Protein AF-A0A3D1AA32-F1 (afdb_monomer_lite)

Structure (mmCIF, N/CA/C/O backbone):
data_AF-A0A3D1AA32-F1
#
_entry.id   AF-A0A3D1AA32-F1
#
loop_
_atom_site.group_PDB
_atom_site.id
_atom_site.type_symbol
_atom_site.label_atom_id
_atom_site.label_alt_id
_atom_site.label_comp_id
_atom_site.label_asym_id
_atom_site.label_entity_id
_atom_site.label_seq_id
_atom_site.pdbx_PDB_ins_code
_atom_site.Cartn_x
_atom_site.Cartn_y
_atom_site.Cartn_z
_atom_site.occupancy
_atom_site.B_iso_or_equiv
_atom_site.auth_seq_id
_atom_site.auth_comp_id
_atom_site.auth_asym_id
_atom_site.auth_atom_id
_atom_site.pdbx_PDB_model_num
ATOM 1 N N . MET A 1 1 ? -7.747 -38.613 -14.558 1.00 31.83 1 MET A N 1
ATOM 2 C CA . MET A 1 1 ? -6.653 -38.804 -13.575 1.00 31.83 1 MET A CA 1
ATOM 3 C C . MET A 1 1 ? -5.340 -38.953 -14.334 1.00 31.83 1 MET A C 1
ATOM 5 O O . MET A 1 1 ? -5.402 -39.276 -15.510 1.00 31.83 1 MET A O 1
ATOM 9 N N . THR A 1 2 ? -4.211 -38.707 -13.657 1.00 35.66 2 THR A N 1
ATOM 10 C CA . THR A 1 2 ? -2.835 -39.116 -14.032 1.00 35.66 2 THR A CA 1
ATOM 11 C C . THR A 1 2 ? -2.278 -38.705 -15.409 1.00 35.66 2 THR A C 1
ATOM 13 O O . THR A 1 2 ? -2.513 -39.350 -16.424 1.00 35.66 2 THR A O 1
ATOM 16 N N . ALA A 1 3 ? -1.399 -37.694 -15.371 1.00 37.81 3 ALA A N 1
ATOM 17 C CA . ALA A 1 3 ? -0.118 -37.660 -16.103 1.00 37.81 3 ALA A CA 1
ATOM 18 C C . ALA A 1 3 ? 0.785 -38.858 -15.660 1.00 37.81 3 ALA A C 1
ATOM 20 O O . ALA A 1 3 ? 0.354 -39.570 -14.749 1.00 37.81 3 ALA A O 1
ATOM 21 N N . PRO A 1 4 ? 2.025 -39.096 -16.158 1.00 50.12 4 PRO A N 1
ATOM 22 C CA . PRO A 1 4 ? 2.906 -38.270 -17.004 1.00 50.12 4 PRO A CA 1
ATOM 23 C C . PRO A 1 4 ? 3.367 -39.060 -18.272 1.00 50.12 4 PRO A C 1
ATOM 25 O O . PRO A 1 4 ? 2.654 -39.969 -18.678 1.00 50.12 4 PRO A O 1
ATOM 28 N N . ALA A 1 5 ? 4.454 -38.783 -19.011 1.00 38.81 5 ALA A N 1
ATOM 29 C CA . ALA A 1 5 ? 5.581 -37.860 -18.827 1.00 38.81 5 ALA A CA 1
ATOM 30 C C . ALA A 1 5 ? 6.228 -37.431 -20.163 1.00 38.81 5 ALA A C 1
ATOM 32 O O . ALA A 1 5 ? 6.073 -38.099 -21.180 1.00 38.81 5 ALA A O 1
ATOM 33 N N . LEU A 1 6 ? 7.071 -36.393 -20.106 1.00 43.78 6 LEU A N 1
ATOM 34 C CA . LEU A 1 6 ? 8.332 -36.379 -20.851 1.00 43.78 6 LEU A CA 1
ATOM 35 C C . LEU A 1 6 ? 9.407 -37.009 -19.954 1.00 43.78 6 LEU A C 1
ATOM 37 O O . LEU A 1 6 ? 9.565 -36.571 -18.815 1.00 43.78 6 LEU A O 1
ATOM 41 N N . LEU A 1 7 ? 10.180 -37.965 -20.471 1.00 36.94 7 LEU A N 1
ATOM 42 C CA . LEU A 1 7 ? 11.462 -38.352 -19.879 1.00 36.94 7 LEU A CA 1
ATOM 43 C C . LEU A 1 7 ? 12.559 -38.251 -20.943 1.00 36.94 7 LEU A C 1
ATOM 45 O O . LEU A 1 7 ? 12.329 -38.541 -22.115 1.00 36.94 7 LEU A O 1
ATOM 49 N N . ALA A 1 8 ? 13.725 -37.762 -20.533 1.00 40.38 8 ALA A N 1
ATOM 50 C CA . ALA A 1 8 ? 14.805 -37.388 -21.435 1.00 40.38 8 ALA A CA 1
ATOM 51 C C . ALA A 1 8 ? 15.697 -38.572 -21.857 1.00 40.38 8 ALA A C 1
ATOM 53 O O . ALA A 1 8 ? 15.752 -39.598 -21.187 1.00 40.38 8 ALA A O 1
ATOM 54 N N . ALA A 1 9 ? 16.490 -38.316 -22.903 1.00 41.91 9 ALA A N 1
ATOM 55 C CA . ALA A 1 9 ? 17.782 -38.943 -23.200 1.00 41.91 9 ALA A CA 1
ATOM 56 C C . ALA A 1 9 ? 17.823 -40.436 -23.603 1.00 41.91 9 ALA A C 1
ATOM 58 O O . ALA A 1 9 ? 18.167 -41.310 -22.815 1.00 41.91 9 ALA A O 1
ATOM 59 N N . LEU A 1 10 ? 17.695 -40.665 -24.912 1.00 39.31 10 LEU A N 1
ATOM 60 C CA . LEU A 1 10 ? 18.531 -41.588 -25.697 1.00 39.31 10 LEU A CA 1
ATOM 61 C C . LEU A 1 10 ? 18.978 -40.759 -26.921 1.00 39.31 10 LEU A C 1
ATOM 63 O O . LEU A 1 10 ? 18.133 -40.386 -27.726 1.00 39.31 10 LEU A O 1
ATOM 67 N N . LEU A 1 11 ? 20.196 -40.210 -27.038 1.00 44.47 11 LEU A N 1
ATOM 68 C CA . LEU A 1 11 ? 21.531 -40.830 -26.974 1.00 44.47 11 LEU A CA 1
ATOM 69 C C . LEU A 1 11 ? 21.611 -42.099 -27.840 1.00 44.47 11 LEU A C 1
ATOM 71 O O . LEU A 1 11 ? 20.851 -43.034 -27.631 1.00 44.47 11 LEU A O 1
ATOM 75 N N . PHE A 1 12 ? 22.566 -42.096 -28.782 1.00 50.12 12 PHE A N 1
ATOM 76 C CA . PHE A 1 12 ? 22.784 -43.072 -29.868 1.00 50.12 12 PHE A CA 1
ATOM 77 C C . PHE A 1 12 ? 21.860 -42.974 -31.098 1.00 50.12 12 PHE A C 1
ATOM 79 O O . PHE A 1 12 ? 21.121 -43.897 -31.427 1.00 50.12 12 PHE A O 1
ATOM 86 N N . ALA A 1 13 ? 22.029 -41.897 -31.873 1.00 42.56 13 ALA A N 1
ATOM 87 C CA . ALA A 1 13 ? 21.860 -41.960 -33.327 1.00 42.56 13 ALA A CA 1
ATOM 88 C C . ALA A 1 13 ? 23.239 -42.200 -33.972 1.00 42.56 13 ALA A C 1
ATOM 90 O O . ALA A 1 13 ? 24.177 -41.443 -33.718 1.00 42.56 13 ALA A O 1
ATOM 91 N N . GLY A 1 14 ? 23.377 -43.269 -34.763 1.00 36.00 14 GLY A N 1
ATOM 92 C CA . GLY A 1 14 ? 24.600 -43.556 -35.524 1.00 36.00 14 GLY A CA 1
ATOM 93 C C . GLY A 1 14 ? 24.812 -42.572 -36.687 1.00 36.00 14 GLY A C 1
ATOM 94 O O . GLY A 1 14 ? 23.872 -41.872 -37.072 1.00 36.00 14 GLY A O 1
ATOM 95 N N . PRO A 1 15 ? 26.025 -42.500 -37.265 1.00 43.50 15 PRO A N 1
ATOM 96 C CA . PRO A 1 15 ? 26.357 -41.486 -38.258 1.00 43.50 15 PRO A CA 1
ATOM 97 C C . PRO A 1 15 ? 25.707 -41.797 -39.612 1.00 43.50 15 PRO A C 1
ATOM 99 O O . PRO A 1 15 ? 26.262 -42.515 -40.442 1.00 43.50 15 PRO A O 1
ATOM 102 N N . ALA A 1 16 ? 24.546 -41.196 -39.869 1.00 43.97 16 ALA A N 1
ATOM 103 C CA . ALA A 1 16 ? 24.157 -40.898 -41.240 1.00 43.97 16 ALA A CA 1
ATOM 104 C C . ALA A 1 16 ? 25.160 -39.878 -41.801 1.00 43.97 16 ALA A C 1
ATOM 106 O O . ALA A 1 16 ? 25.446 -38.873 -41.147 1.00 43.97 16 ALA A O 1
ATOM 107 N N . ALA A 1 17 ? 25.703 -40.138 -42.991 1.00 53.31 17 ALA A N 1
ATOM 108 C CA . ALA A 1 17 ? 26.658 -39.254 -43.653 1.00 53.31 17 ALA A CA 1
ATOM 109 C C . ALA A 1 17 ? 25.964 -37.968 -44.139 1.00 53.31 17 ALA A C 1
ATOM 111 O O . ALA A 1 17 ? 25.612 -37.828 -45.309 1.00 53.31 17 ALA A O 1
ATOM 112 N N . ALA A 1 18 ? 25.741 -37.036 -43.215 1.00 49.12 18 ALA A N 1
ATOM 113 C CA . ALA A 1 18 ? 25.351 -35.675 -43.531 1.00 49.12 18 ALA A CA 1
ATOM 114 C C . ALA A 1 18 ? 26.545 -34.933 -44.148 1.00 49.12 18 ALA A C 1
ATOM 116 O O . ALA A 1 18 ? 27.690 -35.122 -43.730 1.00 49.12 18 ALA A O 1
ATOM 117 N N . ALA A 1 19 ? 26.267 -34.067 -45.126 1.00 56.31 19 ALA A N 1
ATOM 118 C CA . ALA A 1 19 ? 27.236 -33.082 -45.597 1.00 56.31 19 ALA A CA 1
ATOM 119 C C . ALA A 1 19 ? 27.802 -32.293 -44.397 1.00 56.31 19 ALA A C 1
ATOM 121 O O . ALA A 1 19 ? 27.073 -32.112 -43.413 1.00 56.31 19 ALA A O 1
ATOM 122 N N . PRO A 1 20 ? 29.070 -31.832 -44.444 1.00 47.28 20 PRO A N 1
ATOM 123 C CA . PRO A 1 20 ? 29.630 -31.045 -43.354 1.00 47.28 20 PRO A CA 1
ATOM 124 C C . PRO A 1 20 ? 28.682 -29.8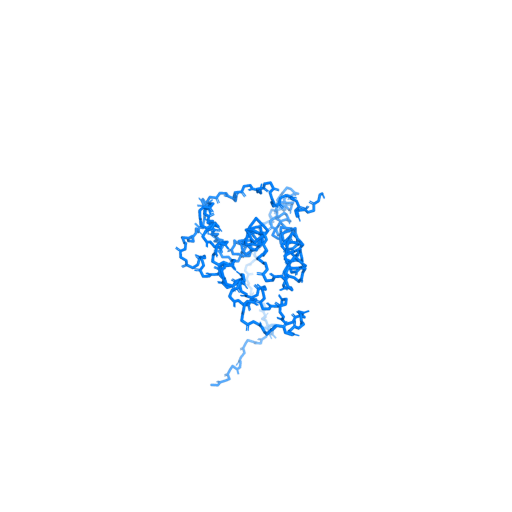74 -43.066 1.00 47.28 20 PRO A C 1
ATOM 126 O O . PRO A 1 20 ? 28.335 -29.158 -44.010 1.00 47.28 20 PRO A O 1
ATOM 129 N N . PRO A 1 21 ? 28.215 -29.698 -41.815 1.00 54.12 21 PRO A N 1
ATOM 130 C CA . PRO A 1 21 ? 27.351 -28.575 -41.497 1.00 54.12 21 PRO A CA 1
ATOM 131 C C . PRO A 1 21 ? 28.100 -27.300 -41.874 1.00 54.12 21 PRO A C 1
ATOM 133 O O . PRO A 1 21 ? 29.270 -27.149 -41.506 1.00 54.12 21 PRO A O 1
ATOM 136 N N . GLU A 1 22 ? 27.440 -26.402 -42.613 1.00 55.03 22 GLU A N 1
ATOM 137 C CA . GLU A 1 22 ? 27.985 -25.064 -42.829 1.00 55.03 22 GLU A CA 1
ATOM 138 C C . GLU A 1 22 ? 28.398 -24.506 -41.463 1.00 55.03 22 GLU A C 1
ATOM 140 O O . GLU A 1 22 ? 27.626 -24.638 -40.504 1.00 55.03 22 GLU A O 1
ATOM 145 N N . PRO A 1 23 ? 29.612 -23.940 -41.328 1.00 54.88 23 PRO A N 1
ATOM 146 C CA . PRO A 1 23 ? 30.056 -23.405 -40.056 1.00 54.88 23 PRO A CA 1
ATOM 147 C C . PRO A 1 23 ? 29.069 -22.318 -39.648 1.00 54.88 23 PRO A C 1
ATOM 149 O O . PRO A 1 23 ? 29.031 -21.248 -40.257 1.00 54.88 23 PRO A O 1
ATOM 152 N N . ALA A 1 24 ? 28.245 -22.625 -38.641 1.00 58.78 24 ALA A N 1
ATOM 153 C CA . ALA A 1 24 ? 27.253 -21.703 -38.121 1.00 58.78 24 ALA A CA 1
ATOM 154 C C . ALA A 1 24 ? 27.970 -20.389 -37.816 1.00 58.78 24 ALA A C 1
ATOM 156 O O . ALA A 1 24 ? 28.913 -20.379 -37.018 1.00 58.78 24 ALA A O 1
ATOM 157 N N . ALA A 1 25 ? 27.569 -19.319 -38.514 1.00 51.78 25 ALA A N 1
ATOM 158 C CA . ALA A 1 25 ? 28.260 -18.041 -38.441 1.00 51.78 25 ALA A CA 1
ATOM 159 C C . ALA A 1 25 ? 28.448 -17.665 -36.963 1.00 51.78 25 ALA A C 1
ATOM 161 O O . ALA A 1 25 ? 27.479 -17.776 -36.200 1.00 51.78 25 ALA A O 1
ATOM 162 N N . PRO A 1 26 ? 29.670 -17.292 -36.535 1.00 53.09 26 PRO A N 1
ATOM 163 C CA . PRO A 1 26 ? 29.960 -17.087 -35.126 1.00 53.09 26 PRO A CA 1
ATOM 164 C C . PRO A 1 26 ? 28.957 -16.086 -34.563 1.00 53.09 26 PRO A C 1
ATOM 166 O O . PRO A 1 26 ? 28.851 -14.964 -35.063 1.00 53.09 26 PRO A O 1
ATOM 169 N N . GLN A 1 27 ? 28.191 -16.518 -33.555 1.00 61.34 27 GLN A N 1
ATOM 170 C CA . GLN A 1 27 ? 27.216 -15.657 -32.895 1.00 61.34 27 GLN A CA 1
ATOM 171 C C . GLN A 1 27 ? 27.943 -14.389 -32.457 1.00 61.34 27 GLN A C 1
ATOM 173 O O . GLN A 1 27 ? 28.955 -14.471 -31.758 1.00 61.34 27 GLN A O 1
ATOM 178 N N . AL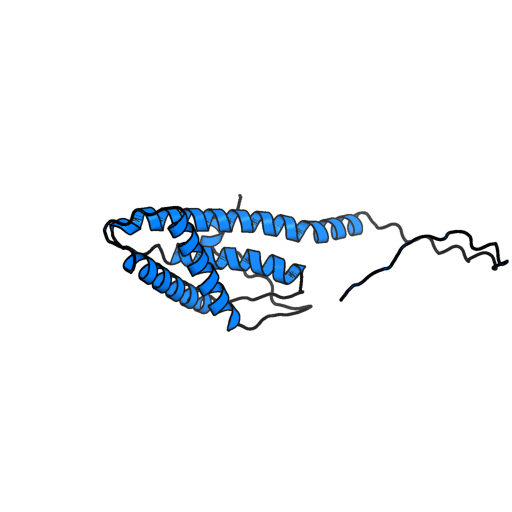A A 1 28 ? 27.462 -13.236 -32.930 1.00 71.19 28 ALA A N 1
ATOM 179 C CA . ALA A 1 28 ? 28.121 -11.963 -32.685 1.00 71.19 28 ALA A CA 1
ATOM 180 C C . ALA A 1 28 ? 28.340 -11.794 -31.178 1.00 71.19 28 ALA A C 1
ATOM 182 O O . ALA A 1 28 ? 27.396 -11.898 -30.392 1.00 71.19 28 ALA A O 1
ATOM 183 N N . ALA A 1 29 ? 29.597 -11.587 -30.777 1.00 78.62 29 ALA A N 1
ATOM 184 C CA . ALA A 1 29 ? 29.939 -11.441 -29.373 1.00 78.62 29 ALA A CA 1
ATOM 185 C C . ALA A 1 29 ? 29.184 -10.234 -28.805 1.00 78.62 29 ALA A C 1
ATOM 187 O O . ALA A 1 29 ? 29.389 -9.109 -29.264 1.00 78.62 29 ALA A O 1
ATOM 188 N N . ILE A 1 30 ? 28.311 -10.486 -27.824 1.00 78.81 30 ILE A N 1
ATOM 189 C CA . ILE A 1 30 ? 27.493 -9.457 -27.175 1.00 78.81 30 ILE A CA 1
ATOM 190 C C . ILE A 1 30 ? 28.427 -8.353 -26.680 1.00 78.81 30 ILE A C 1
ATOM 192 O O . ILE A 1 30 ? 29.353 -8.608 -25.903 1.00 78.81 30 ILE A O 1
ATOM 196 N N . THR A 1 31 ? 28.201 -7.123 -27.134 1.00 88.19 31 THR A N 1
ATOM 197 C CA . THR A 1 31 ? 29.033 -5.994 -26.727 1.00 88.19 31 THR A CA 1
ATOM 198 C C . THR A 1 31 ? 28.858 -5.725 -25.236 1.00 88.19 31 THR A C 1
ATOM 200 O O . THR A 1 31 ? 27.813 -5.995 -24.639 1.00 88.19 31 THR A O 1
ATOM 203 N N . ARG A 1 32 ? 29.866 -5.110 -24.609 1.00 84.94 32 ARG A N 1
ATOM 204 C CA . ARG A 1 32 ? 29.775 -4.703 -23.200 1.00 84.94 32 ARG A CA 1
ATOM 205 C C . ARG A 1 32 ? 28.533 -3.840 -22.921 1.00 84.94 32 ARG A C 1
ATOM 207 O O . ARG A 1 32 ? 27.900 -4.016 -21.886 1.00 84.94 32 ARG A O 1
ATOM 214 N N . ALA A 1 33 ? 28.163 -2.954 -23.847 1.00 88.38 33 ALA A N 1
ATOM 215 C CA . ALA A 1 33 ? 26.982 -2.103 -23.716 1.00 88.38 33 ALA A CA 1
ATOM 216 C C . ALA A 1 33 ? 25.670 -2.910 -23.724 1.00 88.38 33 ALA A C 1
ATOM 218 O O . ALA A 1 33 ? 24.786 -2.645 -22.911 1.00 88.38 33 ALA A O 1
ATOM 219 N N . GLU A 1 34 ? 25.554 -3.922 -24.588 1.00 86.19 34 GLU A N 1
ATOM 220 C CA . GLU A 1 34 ? 24.396 -4.825 -24.626 1.00 86.19 34 GLU A CA 1
ATOM 221 C C . GLU A 1 34 ? 24.330 -5.709 -23.376 1.00 86.19 34 GLU A C 1
ATOM 223 O O . GLU A 1 34 ? 23.263 -5.838 -22.778 1.00 86.19 34 GLU A O 1
ATOM 228 N N . ALA A 1 35 ? 25.463 -6.244 -22.912 1.00 85.06 35 ALA A N 1
ATOM 229 C CA . ALA A 1 35 ? 25.532 -7.004 -21.664 1.00 85.06 35 ALA A CA 1
ATOM 230 C C . ALA A 1 35 ? 25.109 -6.150 -20.451 1.00 85.06 35 ALA A C 1
ATOM 232 O O . ALA A 1 35 ? 24.308 -6.592 -19.626 1.00 85.06 35 ALA A O 1
ATOM 233 N N . GLU A 1 36 ? 25.570 -4.897 -20.366 1.00 87.62 36 GLU A N 1
ATOM 234 C CA . GLU A 1 36 ? 25.147 -3.942 -19.334 1.00 87.62 36 GLU A CA 1
ATOM 235 C C . GLU A 1 36 ? 23.672 -3.513 -19.472 1.00 87.62 36 GLU A C 1
ATOM 237 O O . GLU A 1 36 ? 23.040 -3.168 -18.470 1.00 87.62 36 GLU A O 1
ATOM 242 N N . ALA A 1 37 ? 23.108 -3.507 -20.683 1.00 85.06 37 ALA A N 1
ATOM 243 C CA . ALA A 1 37 ? 21.690 -3.230 -20.918 1.00 85.06 37 ALA A CA 1
ATOM 244 C C . ALA A 1 37 ? 20.805 -4.413 -20.493 1.00 85.06 37 ALA A C 1
ATOM 246 O O . ALA A 1 37 ? 19.807 -4.208 -19.802 1.00 85.06 37 ALA A O 1
ATOM 247 N N . ILE A 1 38 ? 21.205 -5.647 -20.820 1.00 83.44 38 ILE A N 1
ATOM 248 C CA . ILE A 1 38 ? 20.543 -6.886 -20.383 1.00 83.44 38 ILE A CA 1
ATOM 249 C C . ILE A 1 38 ? 20.601 -7.000 -18.856 1.00 83.44 38 ILE A C 1
ATOM 251 O O . ILE A 1 38 ? 19.569 -7.194 -18.215 1.00 83.44 38 ILE A O 1
ATOM 255 N N . ALA A 1 39 ? 21.775 -6.796 -18.250 1.00 84.62 39 ALA A N 1
ATOM 256 C CA . ALA A 1 39 ? 21.932 -6.811 -16.797 1.00 84.62 39 ALA A CA 1
ATOM 257 C C . ALA A 1 39 ? 21.028 -5.771 -16.112 1.00 84.62 39 ALA A C 1
ATOM 259 O O . ALA A 1 39 ? 20.370 -6.086 -15.118 1.00 84.62 39 ALA A O 1
ATOM 260 N N . ARG A 1 40 ? 20.920 -4.553 -16.666 1.00 83.44 40 ARG A N 1
ATOM 261 C CA . ARG A 1 40 ? 19.984 -3.526 -16.178 1.00 83.44 40 ARG A CA 1
ATOM 262 C C . ARG A 1 40 ? 18.521 -3.931 -16.354 1.00 83.44 40 ARG A C 1
ATOM 264 O O . ARG A 1 40 ? 17.755 -3.767 -15.413 1.00 83.44 40 ARG A O 1
ATOM 271 N N . ALA A 1 41 ? 18.132 -4.494 -17.496 1.00 80.12 41 ALA A N 1
ATOM 272 C CA . ALA A 1 41 ? 16.761 -4.950 -17.735 1.00 80.12 41 ALA A CA 1
ATOM 273 C C . ALA A 1 41 ? 16.330 -6.065 -16.761 1.00 80.12 41 ALA A C 1
ATOM 275 O O . ALA A 1 41 ? 15.196 -6.060 -16.289 1.00 80.12 41 ALA A O 1
ATOM 276 N N . LEU A 1 42 ? 17.245 -6.977 -16.415 1.00 79.56 42 LEU A N 1
ATOM 277 C CA . LEU A 1 42 ? 17.004 -8.057 -15.452 1.00 79.56 42 LEU A CA 1
ATOM 278 C C . LEU A 1 42 ? 16.967 -7.565 -13.994 1.00 79.56 42 LEU A C 1
ATOM 280 O O . LEU A 1 42 ? 16.159 -8.044 -13.203 1.00 79.56 42 LEU A O 1
ATOM 284 N N . THR A 1 43 ? 17.835 -6.619 -13.621 1.00 85.00 43 THR A N 1
ATOM 285 C CA . THR A 1 43 ? 17.985 -6.174 -12.221 1.00 85.00 43 THR A CA 1
ATOM 286 C C . THR A 1 43 ? 17.083 -5.004 -11.834 1.00 85.00 43 THR A C 1
ATOM 288 O O . THR A 1 43 ? 16.701 -4.903 -10.667 1.00 85.00 43 THR A O 1
ATOM 291 N N . ALA A 1 44 ? 16.690 -4.139 -12.777 1.00 84.38 44 ALA A N 1
ATOM 292 C CA . ALA A 1 44 ? 15.880 -2.957 -12.481 1.00 84.38 44 ALA A CA 1
ATOM 293 C C . ALA A 1 44 ? 14.545 -3.281 -11.779 1.00 84.38 44 ALA A C 1
ATOM 295 O O . ALA A 1 44 ? 14.263 -2.615 -10.780 1.00 84.38 44 ALA A O 1
ATOM 296 N N . PRO A 1 45 ? 13.757 -4.306 -12.179 1.00 85.25 45 PRO A N 1
ATOM 297 C CA . PRO A 1 45 ? 12.541 -4.674 -11.453 1.00 85.25 45 PRO A CA 1
ATOM 298 C C . PRO A 1 45 ? 12.822 -5.075 -10.001 1.00 85.25 45 PRO A C 1
ATOM 300 O O . PRO A 1 45 ? 12.106 -4.640 -9.106 1.00 85.25 45 PRO A O 1
ATOM 303 N N . ALA A 1 46 ? 13.891 -5.836 -9.740 1.00 86.44 46 ALA A N 1
ATOM 304 C CA . ALA A 1 46 ? 14.249 -6.278 -8.391 1.00 86.44 46 ALA A CA 1
ATOM 305 C C . ALA A 1 46 ? 14.681 -5.108 -7.485 1.00 86.44 46 ALA A C 1
ATOM 307 O O . ALA A 1 46 ? 14.224 -5.008 -6.346 1.00 86.44 46 ALA A O 1
ATOM 308 N N . VAL A 1 47 ? 15.499 -4.183 -8.003 1.00 87.25 47 VAL A N 1
ATOM 309 C CA . VAL A 1 47 ? 15.895 -2.953 -7.288 1.00 87.25 47 VAL A CA 1
ATOM 310 C C . VAL A 1 47 ? 14.673 -2.079 -6.985 1.00 87.25 47 VAL A C 1
ATOM 312 O O . VAL A 1 47 ? 14.541 -1.543 -5.884 1.00 87.25 47 VAL A O 1
ATOM 315 N N . TYR A 1 48 ? 13.751 -1.962 -7.942 1.00 88.19 48 TYR A N 1
ATOM 316 C CA . TYR A 1 48 ? 12.527 -1.179 -7.795 1.00 88.19 48 TYR A CA 1
ATOM 317 C C . TYR A 1 48 ? 11.580 -1.813 -6.756 1.00 88.19 48 TYR A C 1
ATOM 319 O O . TYR A 1 48 ? 11.136 -1.124 -5.837 1.00 88.19 48 TYR A O 1
ATOM 327 N N . VAL A 1 49 ? 11.360 -3.134 -6.815 1.00 89.19 49 VAL A N 1
ATOM 328 C CA . VAL A 1 49 ? 10.618 -3.910 -5.800 1.00 89.19 49 VAL A CA 1
ATOM 329 C C . VAL A 1 49 ? 11.213 -3.720 -4.406 1.00 89.19 49 VAL A C 1
ATOM 331 O O . VAL A 1 49 ? 10.459 -3.461 -3.471 1.00 89.19 49 VAL A O 1
ATOM 334 N N . ALA A 1 50 ? 12.537 -3.809 -4.247 1.00 90.19 50 ALA A N 1
ATOM 335 C CA . ALA A 1 50 ? 13.185 -3.624 -2.949 1.00 90.19 50 ALA A CA 1
ATOM 336 C C . ALA A 1 50 ? 12.939 -2.210 -2.392 1.00 90.19 50 ALA A C 1
ATOM 338 O O . ALA A 1 50 ? 12.489 -2.057 -1.254 1.00 90.19 50 ALA A O 1
ATOM 339 N N . ARG A 1 51 ? 13.147 -1.179 -3.225 1.00 91.50 51 ARG A N 1
ATOM 340 C CA . ARG A 1 51 ? 12.962 0.231 -2.854 1.00 91.50 51 ARG A CA 1
ATOM 341 C C . ARG A 1 51 ? 11.529 0.539 -2.409 1.00 91.50 51 ARG A C 1
ATOM 343 O O . ARG A 1 51 ? 11.326 1.128 -1.348 1.00 91.50 51 ARG A O 1
ATOM 350 N N . TRP A 1 52 ? 10.536 0.150 -3.207 1.00 93.00 52 TRP A N 1
ATOM 351 C CA . TRP A 1 52 ? 9.129 0.435 -2.906 1.00 93.00 52 TRP A CA 1
ATOM 352 C C . TRP A 1 52 ? 8.534 -0.515 -1.873 1.00 93.00 52 TRP A C 1
ATOM 354 O O . TRP A 1 52 ? 7.657 -0.104 -1.119 1.00 93.00 52 TRP A O 1
ATOM 364 N N . GLY A 1 53 ? 9.042 -1.745 -1.778 1.00 93.62 53 GLY A N 1
ATOM 365 C CA . GLY A 1 53 ? 8.722 -2.677 -0.701 1.00 93.62 53 GLY A CA 1
ATOM 366 C C . GLY A 1 53 ? 9.119 -2.110 0.660 1.00 93.62 53 GLY A C 1
ATOM 367 O O . GLY A 1 53 ? 8.276 -2.040 1.552 1.00 93.62 53 GLY A O 1
ATOM 368 N N . GLN A 1 54 ? 10.354 -1.613 0.800 1.00 94.12 54 GLN A N 1
ATOM 369 C CA . GLN A 1 54 ? 10.806 -0.937 2.021 1.00 94.12 54 GLN A CA 1
ATOM 370 C C . GLN A 1 54 ? 9.926 0.278 2.353 1.00 94.12 54 GLN A C 1
ATOM 372 O O . GLN A 1 54 ? 9.425 0.379 3.473 1.00 94.12 54 GLN A O 1
ATOM 377 N N . ALA A 1 55 ? 9.676 1.157 1.377 1.00 95.62 55 ALA A N 1
ATOM 378 C CA . ALA A 1 55 ? 8.842 2.342 1.574 1.00 95.62 55 ALA A CA 1
ATOM 379 C C . ALA A 1 55 ? 7.409 1.984 2.017 1.00 95.62 55 ALA A C 1
ATOM 381 O O . ALA A 1 55 ? 6.893 2.542 2.989 1.00 95.62 55 ALA A O 1
ATOM 382 N N . ALA A 1 56 ? 6.773 1.017 1.346 1.00 95.19 56 ALA A N 1
ATOM 383 C CA . ALA A 1 56 ? 5.428 0.552 1.674 1.00 95.19 56 ALA A CA 1
ATOM 384 C C . ALA A 1 56 ? 5.359 -0.086 3.071 1.00 95.19 56 ALA A C 1
ATOM 386 O O . ALA A 1 56 ? 4.402 0.164 3.805 1.00 95.19 56 ALA A O 1
ATOM 387 N N . VAL A 1 57 ? 6.377 -0.861 3.470 1.00 94.94 57 VAL A N 1
ATOM 388 C CA . VAL A 1 57 ? 6.487 -1.418 4.828 1.00 94.94 57 VAL A CA 1
ATOM 389 C C . VAL A 1 57 ? 6.623 -0.301 5.862 1.00 94.94 57 VAL A C 1
ATOM 391 O O . VAL A 1 57 ? 5.875 -0.299 6.838 1.00 94.94 57 VAL A O 1
ATOM 394 N N . MET A 1 58 ? 7.499 0.685 5.645 1.00 96.31 58 MET A N 1
ATOM 395 C CA . MET A 1 58 ? 7.678 1.813 6.570 1.00 96.31 58 MET A CA 1
ATOM 396 C C . MET A 1 58 ? 6.391 2.633 6.743 1.00 96.31 58 MET A C 1
ATOM 398 O O . MET A 1 58 ? 6.011 2.952 7.872 1.00 96.31 58 MET A O 1
ATOM 402 N N . ALA A 1 59 ? 5.672 2.915 5.652 1.00 96.75 59 ALA A N 1
ATOM 403 C CA . ALA A 1 59 ? 4.383 3.601 5.706 1.00 96.75 59 ALA A CA 1
ATOM 404 C C . ALA A 1 59 ? 3.315 2.772 6.443 1.00 96.75 59 ALA A C 1
ATOM 406 O O . ALA A 1 59 ? 2.657 3.293 7.347 1.00 96.75 59 ALA A O 1
ATOM 407 N N . LYS A 1 60 ? 3.192 1.468 6.138 1.00 96.00 60 LYS A N 1
ATOM 408 C CA . LYS A 1 60 ? 2.257 0.563 6.832 1.00 96.00 60 LYS A CA 1
ATOM 409 C C . LYS A 1 60 ? 2.580 0.446 8.330 1.00 96.00 60 LYS A C 1
ATOM 411 O O . LYS A 1 60 ? 1.660 0.492 9.140 1.00 96.00 60 LYS A O 1
ATOM 416 N N . VAL A 1 61 ? 3.854 0.382 8.730 1.00 96.31 61 VAL A N 1
ATOM 417 C CA . VAL A 1 61 ? 4.264 0.382 10.151 1.00 96.31 61 VAL A CA 1
ATOM 418 C C . VAL A 1 61 ? 3.878 1.691 10.849 1.00 96.31 61 VAL A C 1
ATOM 420 O O . VAL A 1 61 ? 3.314 1.650 11.944 1.00 96.31 61 VAL A O 1
ATOM 423 N N . ARG A 1 62 ? 4.112 2.852 10.218 1.00 97.12 62 ARG A N 1
ATOM 424 C CA . ARG A 1 62 ? 3.705 4.162 10.766 1.00 97.12 62 ARG A CA 1
ATOM 425 C C . ARG A 1 62 ? 2.183 4.250 10.932 1.00 97.12 62 ARG A C 1
ATOM 427 O O . ARG A 1 62 ? 1.719 4.747 11.956 1.00 97.12 62 ARG A O 1
ATOM 434 N N . LEU A 1 63 ? 1.418 3.723 9.973 1.00 96.81 63 LEU A N 1
ATOM 435 C CA . LEU A 1 63 ? -0.045 3.663 10.039 1.00 96.81 63 LEU A CA 1
ATOM 436 C C . LEU A 1 63 ? -0.535 2.780 11.192 1.00 96.81 63 LEU A C 1
ATOM 438 O O . LEU A 1 63 ? -1.396 3.208 11.955 1.00 96.81 63 LEU A O 1
ATOM 442 N N . LEU A 1 64 ? 0.004 1.567 11.332 1.00 96.06 64 LEU A N 1
ATOM 443 C CA . LEU A 1 64 ? -0.385 0.644 12.403 1.00 96.06 64 LEU A CA 1
ATOM 444 C C . LEU A 1 64 ? -0.069 1.206 13.789 1.00 96.06 64 LEU A C 1
ATOM 446 O O . LEU A 1 64 ? -0.901 1.143 14.694 1.00 96.06 64 LEU A O 1
ATOM 450 N N . ARG A 1 65 ? 1.103 1.833 13.938 1.00 96.56 65 ARG A N 1
ATOM 451 C CA . ARG A 1 65 ? 1.466 2.557 15.156 1.00 96.56 65 ARG A CA 1
ATOM 452 C C . ARG A 1 65 ? 0.448 3.654 15.474 1.00 96.56 65 ARG A C 1
ATOM 454 O O . ARG A 1 65 ? -0.050 3.709 16.594 1.00 96.56 65 ARG A O 1
ATOM 461 N N . GLN A 1 66 ? 0.095 4.476 14.487 1.00 96.31 66 GLN A N 1
ATOM 462 C CA . GLN A 1 66 ? -0.878 5.549 14.663 1.00 96.31 66 GLN A CA 1
ATOM 463 C C . GLN A 1 66 ? -2.284 5.026 14.998 1.00 96.31 66 GLN A C 1
ATOM 465 O O . GLN A 1 66 ? -2.943 5.599 15.861 1.00 96.31 66 GLN A O 1
ATOM 470 N N . LEU A 1 67 ? -2.733 3.936 14.367 1.00 95.25 67 LEU A N 1
ATOM 471 C CA . LEU A 1 67 ? -3.990 3.262 14.709 1.00 95.25 67 LEU A CA 1
ATOM 472 C C . LEU A 1 67 ? -3.986 2.805 16.171 1.00 95.25 67 LEU A C 1
ATOM 474 O O . LEU A 1 67 ? -4.909 3.135 16.908 1.00 95.25 67 LEU A O 1
ATOM 478 N N . ARG A 1 68 ? -2.919 2.138 16.623 1.00 94.69 68 ARG A N 1
ATOM 479 C CA . ARG A 1 68 ? -2.775 1.679 18.012 1.00 94.69 68 ARG A CA 1
ATOM 480 C C . ARG A 1 68 ? -2.759 2.836 19.023 1.00 94.69 68 ARG A C 1
ATOM 482 O O . ARG A 1 68 ? -3.421 2.755 20.052 1.00 94.69 68 ARG A O 1
ATOM 489 N N . GLU A 1 69 ? -2.056 3.929 18.720 1.00 95.12 69 GLU A N 1
ATOM 490 C CA . GLU A 1 69 ? -1.986 5.145 19.555 1.00 95.12 69 GLU A CA 1
ATOM 491 C C . GLU A 1 69 ? -3.312 5.943 19.595 1.00 95.12 69 GLU A C 1
ATOM 493 O O . GLU A 1 69 ? -3.552 6.725 20.524 1.00 95.12 69 GLU A O 1
ATOM 498 N N . ARG A 1 70 ? -4.182 5.775 18.589 1.00 95.12 70 ARG A N 1
ATOM 499 C CA . ARG A 1 70 ? -5.473 6.477 18.451 1.00 95.12 70 ARG A CA 1
ATOM 500 C C . ARG A 1 70 ? -6.691 5.630 18.826 1.00 95.12 70 ARG A C 1
ATOM 502 O O . ARG A 1 70 ? -7.719 6.193 19.201 1.00 95.12 70 ARG A O 1
ATOM 509 N N . PHE A 1 71 ? -6.575 4.303 18.812 1.00 94.00 71 PHE A N 1
ATOM 510 C CA . PHE A 1 71 ? -7.666 3.369 19.102 1.00 94.00 71 PHE A CA 1
ATOM 511 C C . PHE A 1 71 ? -8.364 3.596 20.461 1.00 94.00 71 PHE A C 1
ATOM 513 O O . PHE A 1 71 ? -9.598 3.635 20.465 1.00 94.00 71 PHE A O 1
ATOM 520 N N . PRO A 1 72 ? -7.663 3.854 21.590 1.00 91.50 72 PRO A N 1
ATOM 521 C CA . PRO A 1 72 ? -8.323 4.152 22.869 1.00 91.50 72 PRO A CA 1
ATOM 522 C C . PRO A 1 72 ? -9.238 5.387 22.824 1.00 91.50 72 PRO A C 1
ATOM 524 O O . PRO A 1 72 ? -10.201 5.473 23.580 1.00 91.50 72 PRO A O 1
ATOM 527 N N . ARG A 1 73 ? -8.960 6.329 21.913 1.00 91.81 73 ARG A N 1
ATOM 528 C CA . ARG A 1 73 ? -9.734 7.563 21.687 1.00 91.81 73 ARG A CA 1
ATOM 529 C C . ARG A 1 73 ? -10.735 7.444 20.527 1.00 91.81 73 ARG A C 1
ATOM 531 O O . ARG A 1 73 ? -11.479 8.383 20.271 1.00 91.81 73 ARG A O 1
ATOM 538 N N . ARG A 1 74 ? -10.759 6.298 19.826 1.00 88.81 74 ARG A N 1
ATOM 539 C CA . ARG A 1 74 ? -11.560 6.021 18.609 1.00 88.81 74 ARG A CA 1
ATOM 540 C C . ARG A 1 74 ? -11.378 7.073 17.499 1.00 88.81 74 ARG A C 1
ATOM 542 O O . ARG A 1 74 ? -12.273 7.318 16.686 1.00 88.81 74 ARG A O 1
ATOM 549 N N . GLU A 1 75 ? -10.186 7.667 17.456 1.00 92.19 75 GLU A N 1
ATOM 550 C CA . GLU A 1 75 ? -9.752 8.607 16.422 1.00 92.19 75 GLU A CA 1
ATOM 551 C C . GLU A 1 75 ? -9.282 7.864 15.162 1.00 92.19 75 GLU A C 1
ATOM 553 O O . GLU A 1 75 ? -8.643 6.813 15.234 1.00 92.19 75 GLU A O 1
ATOM 558 N N . THR A 1 76 ? -9.550 8.431 13.986 1.00 90.88 76 THR A N 1
ATOM 559 C CA . THR A 1 76 ? -9.046 7.905 12.709 1.00 90.88 76 THR A CA 1
ATOM 560 C C . THR A 1 76 ? -7.555 8.203 12.517 1.00 90.88 76 THR A C 1
ATOM 562 O O . THR A 1 76 ? -7.064 9.214 13.026 1.00 90.88 76 THR A O 1
ATOM 565 N N . PRO A 1 77 ? -6.817 7.389 11.738 1.00 94.38 77 PRO A N 1
ATOM 566 C CA . PRO A 1 77 ? -5.473 7.744 11.289 1.00 94.38 77 PRO A CA 1
ATOM 567 C C . PRO A 1 77 ? -5.510 8.924 10.301 1.00 94.38 77 PRO A C 1
ATOM 569 O O . PRO A 1 77 ? -6.569 9.310 9.802 1.00 94.38 77 PRO A O 1
ATOM 572 N N . ASP A 1 78 ? -4.347 9.502 10.011 1.00 95.44 78 ASP A N 1
ATOM 573 C CA . ASP A 1 78 ? -4.212 10.646 9.114 1.00 95.44 78 ASP A CA 1
ATOM 574 C C . ASP A 1 78 ? -4.502 10.247 7.663 1.00 95.44 78 ASP A C 1
ATOM 576 O O . ASP A 1 78 ? -3.933 9.291 7.127 1.00 95.44 78 ASP A O 1
ATOM 580 N N . ALA A 1 79 ? -5.343 11.034 6.989 1.00 95.88 79 ALA A N 1
ATOM 581 C CA . ALA A 1 79 ? -5.718 10.791 5.598 1.00 95.88 79 ALA A CA 1
ATOM 582 C C . ALA A 1 79 ? -4.503 10.748 4.656 1.00 95.88 79 ALA A C 1
ATOM 584 O O . ALA A 1 79 ? -4.426 9.876 3.794 1.00 95.88 79 ALA A O 1
ATOM 585 N N . ALA A 1 80 ? -3.523 11.637 4.856 1.00 95.00 80 ALA A N 1
ATOM 586 C CA . ALA A 1 80 ? -2.283 11.647 4.081 1.00 95.00 80 ALA A CA 1
ATOM 587 C C . ALA A 1 80 ? -1.495 10.332 4.236 1.00 95.00 80 ALA A C 1
ATOM 589 O O . ALA A 1 80 ? -1.035 9.767 3.247 1.00 95.00 80 ALA A O 1
ATOM 590 N N . LEU A 1 81 ? -1.410 9.782 5.452 1.00 96.25 81 LEU A N 1
ATOM 591 C CA . LEU A 1 81 ? -0.701 8.527 5.708 1.00 96.25 81 LEU A CA 1
ATOM 592 C C . LEU A 1 81 ? -1.408 7.325 5.065 1.00 96.25 81 LEU A C 1
ATOM 594 O O . LEU A 1 81 ? -0.750 6.473 4.465 1.00 96.25 81 LEU A O 1
ATOM 598 N N . VAL A 1 82 ? -2.744 7.280 5.117 1.00 96.88 82 VAL A N 1
ATOM 599 C CA . VAL A 1 82 ? -3.536 6.274 4.388 1.00 96.88 82 VAL A CA 1
ATOM 600 C C . VAL A 1 82 ? -3.321 6.409 2.875 1.00 96.88 82 VAL A C 1
ATOM 602 O O . VAL A 1 82 ? -3.040 5.406 2.215 1.00 96.88 82 VAL A O 1
ATOM 605 N N . ARG A 1 83 ? -3.360 7.632 2.324 1.00 95.88 83 ARG A N 1
ATOM 606 C CA . ARG A 1 83 ? -3.099 7.898 0.898 1.00 95.88 83 ARG A CA 1
ATOM 607 C C . ARG A 1 83 ? -1.715 7.401 0.473 1.00 95.88 83 ARG A C 1
ATOM 609 O O . ARG A 1 83 ? -1.602 6.713 -0.541 1.00 95.88 83 ARG A O 1
ATOM 616 N N . VAL A 1 84 ? -0.676 7.690 1.258 1.00 95.88 84 VAL A N 1
ATOM 617 C CA . VAL A 1 84 ? 0.696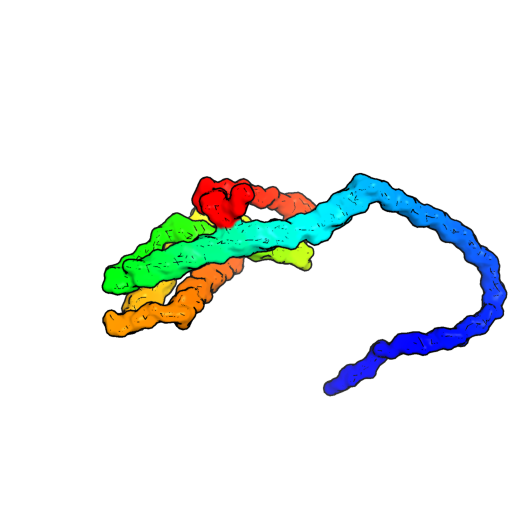 7.213 1.017 1.00 95.88 84 VAL A CA 1
ATOM 618 C C . VAL A 1 84 ? 0.770 5.685 1.050 1.00 95.88 84 VAL A C 1
ATOM 620 O O . VAL A 1 84 ? 1.327 5.091 0.130 1.00 95.88 84 VAL A O 1
ATOM 623 N N . CYS A 1 85 ? 0.152 5.023 2.035 1.00 96.44 85 CYS A N 1
ATOM 624 C CA . CYS A 1 85 ? 0.114 3.556 2.091 1.00 96.44 85 CYS A CA 1
ATOM 625 C C . CYS A 1 85 ? -0.505 2.947 0.820 1.00 96.44 85 CYS A C 1
ATOM 627 O O . CYS A 1 85 ? 0.043 1.993 0.261 1.00 96.44 85 CYS A O 1
ATOM 629 N N . LEU A 1 86 ? -1.615 3.517 0.336 1.00 95.62 86 LEU A N 1
ATOM 630 C CA . LEU A 1 86 ? -2.287 3.089 -0.895 1.00 95.62 86 LEU A CA 1
ATOM 631 C C . LEU A 1 86 ? -1.406 3.318 -2.137 1.00 95.62 86 LEU A C 1
ATOM 633 O O . LEU A 1 86 ? -1.317 2.438 -2.995 1.00 95.62 86 LEU A O 1
ATOM 637 N N . ARG A 1 87 ? -0.722 4.467 -2.223 1.00 94.88 87 ARG A N 1
ATOM 638 C CA . ARG A 1 87 ? 0.187 4.813 -3.330 1.00 94.88 87 ARG A CA 1
ATOM 639 C C . ARG A 1 87 ? 1.398 3.896 -3.418 1.00 94.88 87 ARG A C 1
ATOM 641 O O . ARG A 1 87 ? 1.630 3.301 -4.468 1.00 94.88 87 ARG A O 1
ATOM 648 N N . LEU A 1 88 ? 2.131 3.729 -2.319 1.00 95.19 88 LEU A N 1
ATOM 649 C CA . LEU A 1 88 ? 3.335 2.894 -2.279 1.00 95.19 88 LEU A CA 1
ATOM 650 C C . LEU A 1 88 ? 2.997 1.422 -2.573 1.00 95.19 88 LEU A C 1
ATOM 652 O O . LEU A 1 88 ? 3.716 0.757 -3.319 1.00 95.19 88 LEU A O 1
ATOM 656 N N . THR A 1 89 ? 1.849 0.942 -2.077 1.00 94.69 89 THR A N 1
ATOM 657 C CA . THR A 1 89 ? 1.325 -0.393 -2.412 1.00 94.69 89 THR A CA 1
ATOM 658 C C . THR A 1 89 ? 0.978 -0.508 -3.902 1.00 94.69 89 THR A C 1
ATOM 660 O O . THR A 1 89 ? 1.295 -1.521 -4.524 1.00 94.69 89 THR A O 1
ATOM 663 N N . LEU A 1 90 ? 0.390 0.527 -4.520 1.00 93.62 90 LEU A N 1
ATOM 664 C CA . LEU A 1 90 ? 0.164 0.531 -5.967 1.00 93.62 90 LEU A CA 1
ATOM 665 C C . LEU A 1 90 ? 1.475 0.512 -6.762 1.00 93.62 90 LEU A C 1
ATOM 667 O O . LEU A 1 90 ? 1.549 -0.239 -7.729 1.00 93.62 90 LEU A O 1
ATOM 671 N N . ARG A 1 91 ? 2.498 1.294 -6.394 1.00 92.75 91 ARG A N 1
ATOM 672 C CA . ARG A 1 91 ? 3.788 1.293 -7.115 1.00 92.75 91 ARG A CA 1
ATOM 673 C C . ARG A 1 91 ? 4.427 -0.092 -7.107 1.00 92.75 91 ARG A C 1
ATOM 675 O O . ARG A 1 91 ? 4.792 -0.610 -8.164 1.00 92.75 91 ARG A O 1
ATOM 682 N N . LEU A 1 92 ? 4.449 -0.746 -5.945 1.00 91.94 92 LEU A N 1
ATOM 683 C CA . LEU A 1 92 ? 4.888 -2.137 -5.818 1.00 91.94 92 LEU A CA 1
ATOM 684 C C . LEU A 1 92 ? 4.072 -3.078 -6.727 1.00 91.94 92 LEU A C 1
ATOM 686 O O . LEU A 1 92 ? 4.649 -3.863 -7.477 1.00 91.94 92 LEU A O 1
ATOM 690 N N . ASN A 1 93 ? 2.741 -2.957 -6.734 1.00 90.19 93 ASN A N 1
ATOM 691 C CA . ASN A 1 93 ? 1.868 -3.768 -7.590 1.00 90.19 93 ASN A CA 1
ATOM 692 C C . ASN A 1 93 ? 2.076 -3.501 -9.093 1.00 90.19 93 ASN A C 1
ATOM 694 O O . ASN A 1 93 ? 2.102 -4.448 -9.876 1.00 90.19 93 ASN A O 1
ATOM 698 N N . ASN A 1 94 ? 2.255 -2.243 -9.504 1.00 90.50 94 ASN A N 1
ATOM 699 C CA . ASN A 1 94 ? 2.545 -1.860 -10.889 1.00 90.50 94 ASN A CA 1
ATOM 700 C C . ASN A 1 94 ? 3.889 -2.417 -11.362 1.00 90.50 94 ASN A C 1
ATOM 702 O O . ASN A 1 94 ? 3.986 -2.829 -12.512 1.00 90.50 94 ASN A O 1
ATOM 706 N N . THR A 1 95 ? 4.883 -2.503 -10.474 1.00 87.62 95 THR A N 1
ATOM 707 C CA . THR A 1 95 ? 6.190 -3.108 -10.781 1.00 87.62 95 THR A CA 1
ATOM 708 C C . THR A 1 95 ? 6.029 -4.561 -11.230 1.00 87.62 95 THR A C 1
ATOM 710 O O . THR A 1 95 ? 6.541 -4.965 -12.273 1.00 87.62 95 THR A O 1
ATOM 713 N N . TRP A 1 96 ? 5.258 -5.345 -10.469 1.00 85.12 96 TRP A N 1
ATOM 714 C CA . TRP A 1 96 ? 4.959 -6.737 -10.803 1.00 85.12 96 TRP A CA 1
ATOM 715 C C . TRP A 1 96 ? 4.051 -6.864 -12.028 1.00 85.12 96 TRP A C 1
ATOM 717 O O . TRP A 1 96 ? 4.274 -7.727 -12.874 1.00 85.12 96 TRP A O 1
ATOM 727 N N . LEU A 1 97 ? 3.038 -6.005 -12.144 1.00 86.25 97 LEU A N 1
ATOM 728 C CA . LEU A 1 97 ? 2.083 -6.014 -13.253 1.00 86.25 97 LEU A CA 1
ATOM 729 C C . LEU A 1 97 ? 2.749 -5.661 -14.599 1.00 86.25 97 LEU A C 1
ATOM 731 O O . LEU A 1 97 ? 2.396 -6.227 -15.638 1.00 86.25 97 LEU A O 1
ATOM 735 N N . GLU A 1 98 ? 3.747 -4.779 -14.576 1.00 86.38 98 GLU A N 1
ATOM 736 C CA . GLU A 1 98 ? 4.574 -4.437 -15.728 1.00 86.38 98 GLU A CA 1
ATOM 737 C C . GLU A 1 98 ? 5.511 -5.590 -16.083 1.00 86.38 98 GLU A C 1
ATOM 739 O O . GLU A 1 98 ? 5.448 -6.090 -17.206 1.00 86.38 98 GLU A O 1
ATOM 744 N N . ALA A 1 99 ? 6.313 -6.060 -15.120 1.00 83.56 99 ALA A N 1
ATOM 745 C CA . ALA A 1 99 ? 7.302 -7.114 -15.340 1.00 83.56 99 ALA A CA 1
ATOM 746 C C . ALA A 1 99 ? 6.675 -8.440 -15.811 1.00 83.56 99 ALA A C 1
ATOM 748 O O . ALA A 1 99 ? 7.236 -9.114 -16.670 1.00 83.56 99 ALA A O 1
ATOM 749 N N . MET A 1 100 ? 5.502 -8.806 -15.279 1.00 83.31 100 MET A N 1
ATOM 750 C CA . MET A 1 100 ? 4.838 -10.080 -15.586 1.00 83.31 100 MET A CA 1
ATOM 751 C C . MET A 1 100 ? 3.858 -10.007 -16.763 1.00 83.31 100 MET A C 1
ATOM 753 O O . MET A 1 100 ? 3.547 -11.039 -17.355 1.00 83.31 100 MET A O 1
ATOM 757 N N . ALA A 1 101 ? 3.295 -8.832 -17.071 1.00 83.94 101 ALA A N 1
ATOM 758 C CA . ALA A 1 101 ? 2.168 -8.736 -18.004 1.00 83.94 101 ALA A CA 1
ATOM 759 C C . ALA A 1 101 ? 2.159 -7.499 -18.919 1.00 83.94 101 ALA A C 1
ATOM 761 O O . ALA A 1 101 ? 1.174 -7.312 -19.642 1.00 83.94 101 ALA A O 1
ATOM 762 N N . GLY A 1 102 ? 3.201 -6.657 -18.900 1.00 85.62 102 GLY A N 1
ATOM 763 C CA . GLY A 1 102 ? 3.301 -5.452 -19.735 1.00 85.62 102 GLY A CA 1
ATOM 764 C C . GLY A 1 102 ? 2.164 -4.452 -19.496 1.00 85.62 102 GLY A C 1
ATOM 765 O O . GLY A 1 102 ? 1.677 -3.826 -20.445 1.00 85.62 102 GLY A O 1
ATOM 766 N N . LYS A 1 103 ? 1.680 -4.381 -18.249 1.00 87.19 103 LYS A N 1
ATOM 767 C CA . LYS A 1 103 ? 0.471 -3.663 -17.826 1.00 87.19 103 LYS A CA 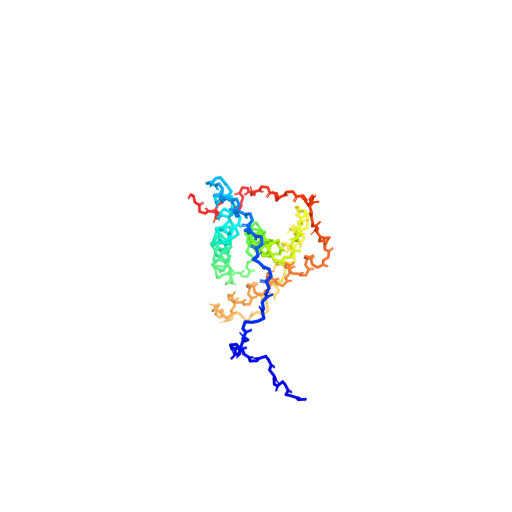1
ATOM 768 C C . LYS A 1 103 ? 0.755 -2.728 -16.654 1.00 87.19 103 LYS A C 1
ATOM 770 O O . LYS A 1 103 ? 1.563 -3.050 -15.795 1.00 87.19 103 LYS A O 1
ATOM 775 N N . ARG A 1 104 ? 0.025 -1.616 -16.573 1.00 86.81 104 ARG A N 1
ATOM 776 C CA . ARG A 1 104 ? 0.055 -0.674 -15.438 1.00 86.81 104 ARG A CA 1
ATOM 777 C C . ARG A 1 104 ? -1.334 -0.073 -15.201 1.00 86.81 104 ARG A C 1
ATOM 779 O O . ARG A 1 104 ? -2.139 0.015 -16.131 1.00 86.81 104 ARG A O 1
ATOM 786 N N . VAL A 1 105 ? -1.607 0.360 -13.972 1.00 87.50 105 VAL A N 1
ATOM 787 C CA . VAL A 1 105 ? -2.816 1.109 -13.587 1.00 87.50 105 VAL A CA 1
ATOM 788 C C . VAL A 1 105 ? -2.392 2.385 -12.869 1.00 87.50 105 VAL A C 1
ATOM 790 O O . VAL A 1 105 ? -1.635 2.318 -11.903 1.00 87.50 105 VAL A O 1
ATOM 793 N N . TYR A 1 106 ? -2.891 3.540 -13.307 1.00 83.88 106 TYR A N 1
ATOM 794 C CA . TYR A 1 106 ? -2.615 4.828 -12.666 1.00 83.88 106 TYR A CA 1
ATOM 795 C C . TYR A 1 106 ? -3.923 5.554 -12.323 1.00 83.88 106 TYR A C 1
ATOM 797 O O . TYR A 1 106 ? -4.531 6.154 -13.206 1.00 83.88 106 TYR A O 1
ATOM 805 N N . PRO A 1 107 ? -4.361 5.493 -11.052 1.00 85.31 107 PRO A N 1
ATOM 806 C CA . PRO A 1 107 ? -5.390 6.368 -10.510 1.00 85.31 107 PRO A CA 1
ATOM 807 C C . PRO A 1 107 ? -4.908 7.822 -10.496 1.00 85.31 107 PRO A C 1
ATOM 809 O O . PRO A 1 107 ? -3.747 8.094 -10.169 1.00 85.31 107 PRO A O 1
ATOM 812 N N . GLY A 1 108 ? -5.811 8.757 -10.779 1.00 86.44 108 GLY A N 1
ATOM 813 C CA . GLY A 1 108 ? -5.591 10.181 -10.543 1.00 86.44 108 GLY A CA 1
ATOM 814 C C . GLY A 1 108 ? -5.595 10.540 -9.051 1.00 86.44 108 GLY A C 1
ATOM 815 O O . GLY A 1 108 ? -5.895 9.715 -8.185 1.00 86.44 108 GLY A O 1
ATOM 816 N N . GLN A 1 109 ? -5.298 11.805 -8.736 1.00 88.50 109 GLN A N 1
ATOM 817 C CA . GLN A 1 109 ? -5.381 12.330 -7.364 1.00 88.50 109 GLN A CA 1
ATOM 818 C C . GLN A 1 109 ? -6.781 12.109 -6.766 1.00 88.50 109 GLN A C 1
ATOM 820 O O . GLN A 1 109 ? -6.894 11.544 -5.682 1.00 88.50 109 GLN A O 1
ATOM 825 N N . GLU A 1 110 ? -7.833 12.447 -7.517 1.00 91.62 110 GLU A N 1
ATOM 826 C CA . GLU A 1 110 ? -9.227 12.259 -7.101 1.00 91.62 110 GLU A CA 1
ATOM 827 C C . GLU A 1 110 ? -9.570 10.793 -6.812 1.00 91.62 110 GLU A C 1
ATOM 829 O O . GLU A 1 110 ? -10.309 10.500 -5.875 1.00 91.62 110 GLU A O 1
ATOM 834 N N . ASP A 1 111 ? -9.037 9.853 -7.597 1.00 92.81 111 ASP A N 1
ATOM 835 C CA . ASP A 1 111 ? -9.240 8.423 -7.363 1.00 92.81 111 ASP A CA 1
ATOM 836 C C . ASP A 1 111 ? -8.594 8.005 -6.040 1.00 92.81 111 ASP A C 1
ATOM 838 O O . ASP A 1 111 ? -9.239 7.361 -5.213 1.00 92.81 111 ASP A O 1
ATOM 842 N N . PHE A 1 112 ? -7.353 8.441 -5.798 1.00 92.06 112 PHE A N 1
ATOM 843 C CA . PHE A 1 112 ? -6.666 8.218 -4.528 1.00 92.06 112 PHE A CA 1
ATOM 844 C C . PHE A 1 112 ? -7.390 8.849 -3.341 1.00 92.06 112 PHE A C 1
ATOM 846 O O . PHE A 1 112 ? -7.418 8.235 -2.276 1.00 92.06 112 PHE A O 1
ATOM 853 N N . ASP A 1 113 ? -8.003 10.020 -3.493 1.00 94.38 113 ASP A N 1
ATOM 854 C CA . ASP A 1 113 ? -8.781 10.647 -2.423 1.00 94.38 113 ASP A CA 1
ATOM 855 C C . ASP A 1 113 ? -10.080 9.877 -2.143 1.00 94.38 113 ASP A C 1
ATOM 857 O O . ASP A 1 113 ? -10.399 9.628 -0.977 1.00 94.38 113 ASP A O 1
ATOM 861 N N . ARG A 1 114 ? -10.766 9.362 -3.176 1.00 95.38 114 ARG A N 1
ATOM 862 C CA . ARG A 1 114 ? -11.905 8.440 -2.996 1.00 95.38 114 ARG A CA 1
ATOM 863 C C . ARG A 1 114 ? -11.482 7.127 -2.325 1.00 95.38 114 ARG A C 1
ATOM 865 O O . ARG A 1 114 ? -12.192 6.645 -1.442 1.00 95.38 114 ARG A O 1
ATOM 872 N N . PHE A 1 115 ? -10.334 6.554 -2.693 1.00 95.19 115 PHE A N 1
ATOM 873 C CA . PHE A 1 115 ? -9.812 5.324 -2.074 1.00 95.19 115 PHE A CA 1
ATOM 874 C C . PHE A 1 115 ? -9.379 5.563 -0.621 1.00 95.19 115 PHE A C 1
ATOM 876 O O . PHE A 1 115 ? -9.633 4.728 0.243 1.00 95.19 115 PHE A O 1
ATOM 883 N N . THR A 1 116 ? -8.790 6.726 -0.337 1.00 96.56 116 THR A N 1
ATOM 884 C CA . THR A 1 116 ? -8.399 7.158 1.012 1.00 96.56 116 THR A CA 1
ATOM 885 C C . THR A 1 116 ? -9.626 7.338 1.900 1.00 96.56 116 THR A C 1
ATOM 887 O O . THR A 1 116 ? -9.661 6.794 3.000 1.00 96.56 116 THR A O 1
ATOM 890 N N . ALA A 1 117 ? -10.665 8.025 1.415 1.00 97.44 117 ALA A N 1
ATOM 891 C CA . ALA A 1 117 ? -11.921 8.197 2.143 1.00 97.44 117 ALA A CA 1
ATOM 892 C C . ALA A 1 117 ? -12.617 6.852 2.425 1.00 97.44 117 ALA A C 1
ATOM 894 O O . ALA A 1 117 ? -13.062 6.614 3.548 1.00 97.44 117 ALA A O 1
ATOM 895 N N . ALA A 1 118 ? -12.652 5.941 1.444 1.00 96.81 118 ALA A N 1
ATOM 896 C CA . ALA A 1 118 ? -13.181 4.589 1.629 1.00 96.81 118 ALA A CA 1
ATOM 897 C C . ALA A 1 118 ? -12.367 3.779 2.656 1.00 96.81 118 ALA A C 1
ATOM 899 O O . ALA A 1 118 ? -12.950 3.156 3.543 1.00 96.81 118 ALA A O 1
ATOM 900 N N . GLY A 1 119 ? -11.033 3.838 2.584 1.00 97.19 119 GLY A N 1
ATOM 901 C CA . GLY A 1 119 ? -10.128 3.193 3.537 1.00 97.19 119 GLY A CA 1
ATOM 902 C C . GLY A 1 119 ? -10.291 3.725 4.963 1.00 97.19 119 GLY A C 1
ATOM 903 O O . GLY A 1 119 ? -10.414 2.934 5.893 1.00 97.19 119 GLY A O 1
ATOM 904 N N . LEU A 1 120 ? -10.380 5.047 5.142 1.00 97.81 120 LEU A N 1
ATOM 905 C CA . LEU A 1 120 ? -10.650 5.680 6.439 1.00 97.81 120 LEU A CA 1
ATOM 906 C C . LEU A 1 120 ? -12.011 5.271 7.008 1.00 97.81 120 LEU A C 1
ATOM 908 O O . LEU A 1 120 ? -12.096 4.925 8.183 1.00 97.81 120 LEU A O 1
ATOM 912 N N . ALA A 1 121 ? -13.066 5.270 6.189 1.00 97.75 121 ALA A N 1
ATOM 913 C CA . ALA A 1 121 ? -14.398 4.847 6.615 1.00 97.75 121 ALA A CA 1
ATOM 914 C C . ALA A 1 121 ? -14.434 3.357 6.999 1.00 97.75 121 ALA A C 1
ATOM 916 O O . ALA A 1 121 ? -15.074 2.988 7.983 1.00 97.75 121 ALA A O 1
ATOM 917 N N . ALA A 1 122 ? -13.721 2.499 6.262 1.00 97.44 122 ALA A N 1
ATOM 918 C CA . ALA A 1 122 ? -13.618 1.074 6.560 1.00 97.44 122 ALA A CA 1
ATOM 919 C C . ALA A 1 122 ? -12.793 0.799 7.830 1.00 97.44 122 ALA A C 1
ATOM 921 O O . ALA A 1 122 ? -13.222 0.002 8.664 1.00 97.44 122 ALA A O 1
ATOM 922 N N . LEU A 1 123 ? -11.665 1.496 8.018 1.00 96.81 123 LEU A N 1
ATOM 923 C CA . LEU A 1 123 ? -10.871 1.439 9.249 1.00 96.81 123 LEU A CA 1
ATOM 924 C C . LEU A 1 123 ? -11.673 1.955 10.447 1.00 96.81 123 LEU A C 1
ATOM 926 O O . LEU A 1 123 ? -11.709 1.276 11.467 1.00 96.81 123 LEU A O 1
ATOM 930 N N . LYS A 1 124 ? -12.386 3.083 10.315 1.00 96.44 124 LYS A N 1
ATOM 931 C CA . LYS A 1 124 ? -13.261 3.593 11.380 1.00 96.44 124 LYS A CA 1
ATOM 932 C C . LYS A 1 124 ? -14.364 2.598 11.732 1.00 96.44 124 LYS A C 1
ATOM 934 O O . LYS A 1 124 ? -14.580 2.314 12.903 1.00 96.44 124 LYS A O 1
ATOM 939 N N . LYS A 1 125 ? -15.035 2.021 10.730 1.00 96.62 125 LYS A N 1
ATOM 940 C CA . LYS A 1 125 ? -16.061 0.993 10.955 1.00 96.62 125 LYS A CA 1
ATOM 941 C C . LYS A 1 125 ? -15.497 -0.230 11.686 1.00 96.62 125 LYS A C 1
ATOM 943 O O . LYS A 1 125 ? -16.194 -0.800 12.519 1.00 96.62 125 LYS A O 1
ATOM 948 N N . TYR A 1 126 ? -14.261 -0.625 11.384 1.00 95.56 126 TYR A N 1
ATOM 949 C CA . TYR A 1 126 ? -13.573 -1.691 12.107 1.00 95.56 126 TYR A CA 1
ATOM 950 C C . TYR A 1 126 ? -13.286 -1.291 13.560 1.00 95.56 126 TYR A C 1
ATOM 952 O O . TYR A 1 126 ? -13.718 -1.990 14.471 1.00 95.56 126 TYR A O 1
ATOM 960 N N . THR A 1 127 ? -12.656 -0.133 13.798 1.00 94.31 127 THR A N 1
ATOM 961 C CA . THR A 1 127 ? -12.334 0.334 15.158 1.00 94.31 127 THR A CA 1
ATOM 962 C C . THR A 1 127 ? -13.570 0.592 16.014 1.00 94.31 127 THR A C 1
ATOM 964 O O . THR A 1 127 ? -13.524 0.370 17.218 1.00 94.31 127 THR A O 1
ATOM 967 N N . ASP A 1 128 ? -14.670 1.065 15.429 1.00 94.19 128 ASP A N 1
ATOM 968 C CA . ASP A 1 128 ? -15.922 1.337 16.145 1.00 94.19 128 ASP A CA 1
ATOM 969 C C . ASP A 1 128 ? -16.693 0.047 16.479 1.00 94.19 128 ASP A C 1
ATOM 971 O O . ASP A 1 128 ? -17.497 0.047 17.407 1.00 94.19 128 ASP A O 1
ATOM 975 N N . GLY A 1 129 ? -16.444 -1.046 15.745 1.00 94.25 129 GLY A N 1
ATOM 976 C CA . GLY A 1 129 ? -17.057 -2.359 15.972 1.00 94.25 129 GLY A CA 1
ATOM 977 C C . GLY A 1 129 ? -16.340 -3.245 16.998 1.00 94.25 129 GLY A C 1
ATOM 978 O O . GLY A 1 129 ? -16.858 -4.309 17.320 1.00 94.25 129 GLY A O 1
ATOM 979 N N . LEU A 1 130 ? -15.167 -2.835 17.492 1.00 94.50 130 LEU A N 1
ATOM 980 C CA . LEU A 1 130 ? -14.438 -3.525 18.562 1.00 94.50 130 LEU A CA 1
ATOM 981 C C . LEU A 1 130 ? -14.949 -3.088 19.941 1.00 94.50 130 LEU A C 1
ATOM 983 O O . LEU A 1 130 ? -15.238 -1.907 20.153 1.00 94.50 130 LEU A O 1
ATOM 987 N N . ASP A 1 131 ? -14.983 -4.007 20.906 1.00 92.94 131 ASP A N 1
ATOM 988 C CA . ASP A 1 131 ? -15.421 -3.717 22.275 1.00 92.94 131 ASP A CA 1
ATOM 989 C C . ASP A 1 131 ? -14.600 -2.606 22.948 1.00 92.94 131 ASP A C 1
ATOM 991 O O . ASP A 1 131 ? -13.468 -2.296 22.562 1.00 92.94 131 ASP A O 1
ATOM 995 N N . ARG A 1 132 ? -15.171 -1.968 23.979 1.00 87.00 132 ARG A N 1
ATOM 996 C CA . ARG A 1 132 ? -14.482 -0.898 24.730 1.00 87.00 132 ARG A CA 1
ATOM 997 C C . ARG A 1 132 ? -13.260 -1.399 25.499 1.00 87.00 132 ARG A C 1
ATOM 999 O O . ARG A 1 132 ? -12.311 -0.640 25.655 1.00 87.00 132 ARG A O 1
ATOM 1006 N N . GLU A 1 133 ? -13.289 -2.657 25.924 1.00 92.69 133 GLU A N 1
ATOM 1007 C CA . GLU A 1 133 ? -12.224 -3.333 26.676 1.00 92.69 133 GLU A CA 1
ATOM 1008 C C . GLU A 1 133 ? -11.227 -4.075 25.767 1.00 92.69 133 GLU A C 1
ATOM 1010 O O . GLU A 1 133 ? -10.258 -4.655 26.252 1.00 92.69 133 GLU A O 1
ATOM 1015 N N . HIS A 1 134 ? -11.437 -4.050 24.443 1.00 94.88 134 HIS A N 1
ATOM 1016 C CA . HIS A 1 134 ? -10.559 -4.717 23.480 1.00 94.88 134 HIS A CA 1
ATOM 1017 C C . HIS A 1 134 ? -9.127 -4.173 23.549 1.00 94.88 134 HIS A C 1
ATOM 1019 O O . HIS A 1 134 ? -8.906 -2.960 23.527 1.00 94.88 134 HIS A O 1
ATOM 1025 N N . LEU A 1 135 ? -8.143 -5.072 23.568 1.00 93.94 135 LEU A N 1
ATOM 1026 C CA . LEU A 1 135 ? -6.725 -4.724 23.537 1.00 93.94 135 LEU A CA 1
ATOM 1027 C C . LEU A 1 135 ? -6.174 -4.926 22.125 1.00 93.94 135 LEU A C 1
ATOM 1029 O O . LEU A 1 135 ? -6.121 -6.048 21.629 1.00 93.94 135 LEU A O 1
ATOM 1033 N N . TRP A 1 136 ? -5.729 -3.834 21.499 1.00 94.44 136 TRP A N 1
ATOM 1034 C CA . TRP A 1 136 ? -5.193 -3.852 20.137 1.00 94.44 136 TRP A CA 1
ATOM 1035 C C . TRP A 1 136 ? -3.953 -4.749 20.020 1.00 94.44 136 TRP A C 1
ATOM 1037 O O . TRP A 1 136 ? -2.926 -4.495 20.659 1.00 94.44 136 TRP A O 1
ATOM 1047 N N . GLY A 1 137 ? -4.021 -5.757 19.152 1.00 93.50 137 GLY A N 1
ATOM 1048 C CA . GLY A 1 137 ? -2.977 -6.758 18.957 1.00 93.50 137 GLY A CA 1
ATOM 1049 C C . GLY A 1 137 ? -2.621 -7.039 17.490 1.00 93.50 137 GLY A C 1
ATOM 1050 O O . GLY A 1 137 ? -3.103 -6.375 16.571 1.00 93.50 137 GLY A O 1
ATOM 1051 N N . PRO A 1 138 ? -1.775 -8.058 17.238 1.00 94.44 138 PRO A N 1
ATOM 1052 C CA . PRO A 1 138 ? -1.309 -8.400 15.889 1.00 94.44 138 PRO A CA 1
ATOM 1053 C C . PRO A 1 138 ? -2.422 -8.819 14.914 1.00 94.44 138 PRO A C 1
ATOM 1055 O O . PRO A 1 138 ? -2.261 -8.701 13.700 1.00 94.44 138 PRO A O 1
ATOM 1058 N N . VAL A 1 139 ? -3.555 -9.308 15.433 1.00 96.31 139 VAL A N 1
ATOM 1059 C CA . VAL A 1 139 ? -4.737 -9.647 14.624 1.00 96.31 139 VAL A CA 1
ATOM 1060 C C . VAL A 1 139 ? -5.396 -8.377 14.076 1.00 96.31 139 VAL A C 1
ATOM 1062 O O . VAL A 1 139 ? -5.738 -8.341 12.895 1.00 96.31 139 VAL A O 1
ATOM 1065 N N . ASP A 1 140 ? -5.494 -7.318 14.886 1.00 96.12 140 ASP A N 1
ATOM 1066 C CA . ASP A 1 140 ? -6.014 -6.013 14.462 1.00 96.12 140 ASP A CA 1
ATOM 1067 C C . ASP A 1 140 ? -5.076 -5.331 13.464 1.00 96.12 140 ASP A C 1
ATOM 1069 O O . ASP A 1 140 ? -5.524 -4.781 12.456 1.00 96.12 140 ASP A O 1
ATOM 1073 N N . ASP A 1 141 ? -3.761 -5.437 13.689 1.00 95.56 141 ASP A N 1
ATOM 1074 C CA . ASP A 1 141 ? -2.750 -4.959 12.742 1.00 95.56 141 ASP A CA 1
ATOM 1075 C C . ASP A 1 141 ? -2.920 -5.620 11.363 1.00 95.56 141 ASP A C 1
ATOM 1077 O O . ASP A 1 141 ? -2.880 -4.948 10.326 1.00 95.56 141 ASP A O 1
ATOM 1081 N N . ARG A 1 142 ? -3.156 -6.939 11.333 1.00 96.50 142 ARG A N 1
ATOM 1082 C CA . ARG A 1 142 ? -3.415 -7.668 10.088 1.00 96.50 142 ARG A CA 1
ATOM 1083 C C . ARG A 1 142 ? -4.745 -7.257 9.456 1.00 96.50 142 ARG A C 1
ATOM 1085 O O . ARG A 1 142 ? -4.779 -6.981 8.257 1.00 96.50 142 ARG A O 1
ATOM 1092 N N . ALA A 1 143 ? -5.815 -7.164 10.245 1.00 97.00 143 ALA A N 1
ATOM 1093 C CA . ALA A 1 143 ? -7.132 -6.758 9.765 1.00 97.00 143 ALA A CA 1
ATOM 1094 C C . ALA A 1 143 ? -7.109 -5.350 9.144 1.00 97.00 143 ALA A C 1
ATOM 1096 O O . ALA A 1 143 ? -7.668 -5.147 8.065 1.00 97.00 143 ALA A O 1
ATOM 1097 N N . ALA A 1 144 ? -6.406 -4.397 9.762 1.00 95.88 144 ALA A N 1
ATOM 1098 C CA . ALA A 1 144 ? -6.231 -3.045 9.239 1.00 95.88 144 ALA A CA 1
ATOM 1099 C C . ALA A 1 144 ? -5.478 -3.020 7.893 1.00 95.88 144 ALA A C 1
ATOM 1101 O O . ALA A 1 144 ? -5.875 -2.288 6.981 1.00 95.88 144 ALA A O 1
ATOM 1102 N N . GLN A 1 145 ? -4.437 -3.847 7.729 1.00 95.81 145 GLN A N 1
ATOM 1103 C CA . GLN A 1 145 ? -3.753 -4.013 6.439 1.00 95.81 145 GLN A CA 1
ATOM 1104 C C . GLN A 1 145 ? -4.685 -4.6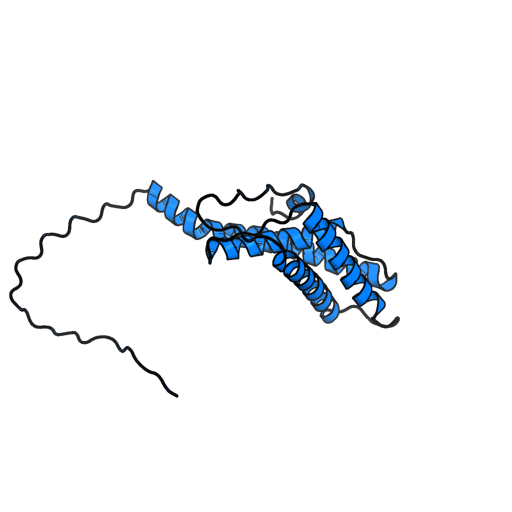11 5.374 1.00 95.81 145 GLN A C 1
ATOM 1106 O O . GLN A 1 145 ? -4.812 -4.046 4.286 1.00 95.81 145 GLN A O 1
ATOM 1111 N N . ASP A 1 146 ? -5.385 -5.703 5.698 1.00 96.94 146 ASP A N 1
ATOM 1112 C CA . ASP A 1 146 ? -6.309 -6.385 4.781 1.00 96.94 146 ASP A CA 1
ATOM 1113 C C . ASP A 1 146 ? -7.518 -5.514 4.391 1.00 96.94 146 ASP A C 1
ATOM 1115 O O . ASP A 1 146 ? -8.088 -5.691 3.311 1.00 96.94 146 ASP A O 1
ATOM 1119 N N . ILE A 1 147 ? -7.919 -4.559 5.237 1.00 96.75 147 ILE A N 1
ATOM 1120 C CA . ILE A 1 147 ? -8.931 -3.543 4.917 1.00 96.75 147 ILE A CA 1
ATOM 1121 C C . ILE A 1 147 ? -8.413 -2.568 3.852 1.00 96.75 147 ILE A C 1
ATOM 1123 O O . ILE A 1 147 ? -9.103 -2.340 2.856 1.00 96.75 147 ILE A O 1
ATOM 1127 N N . LEU A 1 148 ? -7.203 -2.020 4.010 1.00 95.69 148 LEU A N 1
ATOM 1128 C CA . LEU A 1 148 ? -6.650 -1.087 3.021 1.00 95.69 148 LEU A CA 1
ATOM 1129 C C . LEU A 1 148 ? -6.331 -1.763 1.687 1.00 95.69 148 LEU A C 1
ATOM 1131 O O . LEU A 1 148 ? -6.678 -1.224 0.636 1.00 95.69 148 LEU A O 1
ATOM 1135 N N . ASP A 1 149 ? -5.735 -2.955 1.712 1.00 95.25 149 ASP A N 1
ATOM 1136 C CA . ASP A 1 149 ? -5.411 -3.698 0.490 1.00 95.25 149 ASP A CA 1
ATOM 1137 C C . ASP A 1 149 ? -6.698 -4.110 -0.266 1.00 95.25 149 ASP A C 1
ATOM 1139 O O . ASP A 1 149 ? -6.732 -4.126 -1.503 1.00 95.25 149 ASP A O 1
ATOM 1143 N N . ARG A 1 150 ? -7.805 -4.348 0.458 1.00 96.19 150 ARG A N 1
ATOM 1144 C CA . ARG A 1 150 ? -9.145 -4.588 -0.108 1.00 96.19 150 ARG A CA 1
ATOM 1145 C C . ARG A 1 150 ? -9.750 -3.347 -0.756 1.00 96.19 150 ARG A C 1
ATOM 1147 O O . ARG A 1 150 ? -10.214 -3.453 -1.892 1.00 96.19 150 ARG A O 1
ATOM 1154 N N . GLU A 1 151 ? -9.764 -2.196 -0.083 1.00 95.19 151 GLU A N 1
ATOM 1155 C CA . GLU A 1 151 ? -10.330 -0.974 -0.674 1.00 95.19 151 GLU A CA 1
ATOM 1156 C C . GLU A 1 151 ? -9.471 -0.456 -1.839 1.00 95.19 151 GLU A C 1
ATOM 1158 O O . GLU A 1 151 ? -10.033 -0.022 -2.847 1.00 95.19 151 GLU A O 1
ATOM 1163 N N . LEU A 1 152 ? -8.141 -0.630 -1.794 1.00 94.50 152 LEU A N 1
ATOM 1164 C CA . LEU A 1 152 ? -7.268 -0.415 -2.953 1.00 94.50 152 LEU A CA 1
ATOM 1165 C C . LEU A 1 152 ? -7.702 -1.298 -4.130 1.00 94.50 152 LEU A C 1
ATOM 1167 O O . LEU A 1 152 ? -8.030 -0.785 -5.197 1.00 94.50 152 LEU A O 1
ATOM 1171 N N . LYS A 1 153 ? -7.772 -2.622 -3.938 1.00 93.62 153 LYS A N 1
ATOM 1172 C CA . LYS A 1 153 ? -8.186 -3.573 -4.986 1.00 93.62 153 LYS A CA 1
ATOM 1173 C C . LYS A 1 153 ? -9.573 -3.245 -5.551 1.00 93.62 153 LYS A C 1
ATOM 1175 O O . LYS A 1 153 ? -9.774 -3.284 -6.764 1.00 93.62 153 LYS A O 1
ATOM 1180 N N . ARG A 1 154 ? -10.527 -2.889 -4.688 1.00 92.81 154 ARG A N 1
ATOM 1181 C CA . ARG A 1 154 ? -11.891 -2.492 -5.069 1.00 92.81 154 ARG A CA 1
ATOM 1182 C C . ARG A 1 154 ? -11.910 -1.212 -5.907 1.00 92.81 154 ARG A C 1
ATOM 1184 O O . ARG A 1 154 ? -12.693 -1.128 -6.852 1.00 92.81 154 ARG A O 1
ATOM 1191 N N . GLY A 1 155 ? -11.060 -0.245 -5.567 1.00 89.81 155 GLY A N 1
ATOM 1192 C CA . GLY A 1 155 ? -10.853 0.980 -6.331 1.00 89.81 155 GLY A CA 1
ATOM 1193 C C . GLY A 1 155 ? -10.242 0.716 -7.707 1.00 89.81 155 GLY A C 1
ATOM 1194 O O . GLY A 1 155 ? -10.816 1.106 -8.722 1.00 89.81 155 GLY A O 1
ATOM 1195 N N . LEU A 1 156 ? -9.125 -0.017 -7.746 1.00 90.56 156 LEU A N 1
ATOM 1196 C CA . LEU A 1 156 ? -8.386 -0.338 -8.974 1.00 90.56 156 LEU A CA 1
ATOM 1197 C C . LEU A 1 156 ? -9.211 -1.150 -9.982 1.00 90.56 156 LEU A C 1
ATOM 1199 O O . LEU A 1 156 ? -9.110 -0.903 -11.178 1.00 90.56 156 LEU A O 1
ATOM 1203 N N . ASN A 1 157 ? -10.078 -2.058 -9.520 1.00 87.12 157 ASN A N 1
ATOM 1204 C CA . ASN A 1 157 ? -10.974 -2.844 -10.383 1.00 87.12 157 ASN A CA 1
ATOM 1205 C C . ASN A 1 157 ? -11.948 -1.995 -11.231 1.00 87.12 157 ASN A C 1
ATOM 1207 O O . ASN A 1 157 ? -12.610 -2.539 -12.113 1.00 87.12 157 ASN A O 1
ATOM 1211 N N . ARG A 1 158 ? -12.083 -0.693 -10.949 1.00 81.81 158 ARG A N 1
ATOM 1212 C CA . ARG A 1 158 ? -12.950 0.249 -11.678 1.00 81.81 158 ARG A CA 1
ATOM 1213 C C . ARG A 1 158 ? -12.184 1.158 -12.647 1.00 81.81 158 ARG A C 1
ATOM 1215 O O . ARG A 1 158 ? -12.807 2.001 -13.284 1.00 81.81 158 ARG A O 1
ATOM 1222 N N . LEU A 1 159 ? -10.861 1.022 -12.732 1.00 85.88 159 LEU A N 1
ATOM 1223 C CA . LEU A 1 159 ? -9.990 1.882 -13.533 1.00 85.88 159 LEU A CA 1
ATOM 1224 C C . LEU A 1 159 ? -9.505 1.188 -14.817 1.00 85.88 159 LEU A C 1
ATOM 1226 O O . LEU A 1 159 ? -9.401 -0.042 -14.856 1.00 85.88 159 LEU A O 1
ATOM 1230 N N . PRO A 1 160 ? -9.173 1.955 -15.872 1.00 82.00 160 PRO A N 1
ATOM 1231 C CA . PRO A 1 160 ? -8.564 1.402 -17.075 1.00 82.00 160 PRO A CA 1
ATOM 1232 C C . PRO A 1 160 ? -7.173 0.814 -16.785 1.00 82.00 160 PRO A C 1
ATOM 1234 O O . PRO A 1 160 ? -6.373 1.380 -16.040 1.00 82.00 160 PRO A O 1
ATOM 1237 N N . VAL A 1 161 ? -6.870 -0.318 -17.428 1.00 84.00 161 VAL A N 1
ATOM 1238 C CA . VAL A 1 161 ? -5.555 -0.976 -17.367 1.00 84.00 161 VAL A CA 1
ATOM 1239 C C . VAL A 1 161 ? -4.806 -0.718 -18.672 1.00 84.00 161 VAL A C 1
ATOM 1241 O O . VAL A 1 161 ? -5.188 -1.241 -19.722 1.00 84.00 161 VAL A O 1
ATOM 1244 N N . TYR A 1 162 ? -3.723 0.053 -18.602 1.00 82.31 162 TYR A N 1
ATOM 1245 C CA . TYR A 1 162 ? -2.863 0.363 -19.746 1.00 82.31 162 TYR A CA 1
ATOM 1246 C C . TYR A 1 162 ? -2.023 -0.860 -20.142 1.00 82.31 162 TYR A C 1
ATOM 1248 O O . TYR A 1 162 ? -1.677 -1.680 -19.287 1.00 82.31 162 TYR A O 1
ATOM 1256 N N . ARG A 1 163 ? -1.705 -1.007 -21.437 1.00 76.12 163 ARG A N 1
ATOM 1257 C CA . ARG A 1 163 ? -0.972 -2.160 -21.993 1.00 76.12 163 ARG A CA 1
ATOM 1258 C C . ARG A 1 163 ? 0.009 -1.737 -23.087 1.00 76.12 163 ARG A C 1
ATOM 1260 O O . ARG A 1 163 ? -0.349 -0.917 -23.925 1.00 76.12 163 ARG A O 1
ATOM 1267 N N . GLY A 1 164 ? 1.160 -2.407 -23.157 1.00 69.56 164 GLY A N 1
ATOM 1268 C CA . GLY A 1 164 ? 2.019 -2.419 -24.349 1.00 69.56 164 GLY A CA 1
ATOM 1269 C C . GLY A 1 164 ? 2.820 -1.139 -24.628 1.00 69.56 164 GLY A C 1
ATOM 1270 O O . GLY A 1 164 ? 2.803 -0.175 -23.870 1.00 69.56 164 GLY A O 1
ATOM 1271 N N . ARG A 1 165 ? 3.585 -1.151 -25.726 1.00 66.69 165 ARG A N 1
ATOM 1272 C CA . ARG A 1 165 ? 4.539 -0.085 -26.074 1.00 66.69 165 ARG A CA 1
ATOM 1273 C C . ARG A 1 165 ? 3.811 1.265 -26.199 1.00 66.69 165 ARG A C 1
ATOM 1275 O O . ARG A 1 165 ? 2.967 1.416 -27.075 1.00 66.69 165 ARG A O 1
ATOM 1282 N N . GLY A 1 166 ? 4.149 2.225 -25.335 1.00 65.88 166 GLY A N 1
ATOM 1283 C CA . GLY A 1 166 ? 3.500 3.542 -25.288 1.00 65.88 166 GLY A CA 1
ATOM 1284 C C . GLY A 1 166 ? 2.490 3.757 -24.151 1.00 65.88 166 GLY A C 1
ATOM 1285 O O . GLY A 1 166 ? 1.806 4.778 -24.168 1.00 65.88 166 GLY A O 1
ATOM 1286 N N . TYR A 1 167 ? 2.389 2.864 -23.151 1.00 72.69 167 TYR A N 1
ATOM 1287 C CA . TYR A 1 167 ? 1.707 3.225 -21.897 1.00 72.69 167 TYR A CA 1
ATOM 1288 C C . TYR A 1 167 ? 2.349 4.474 -21.258 1.00 72.69 167 TYR A C 1
ATOM 1290 O O . TYR A 1 167 ? 3.561 4.673 -21.397 1.00 72.69 167 TYR A O 1
ATOM 1298 N N . PRO A 1 168 ? 1.567 5.324 -20.562 1.00 75.12 168 PRO A N 1
ATOM 1299 C CA . PRO A 1 168 ? 2.095 6.542 -19.960 1.00 75.12 168 PRO A CA 1
ATOM 1300 C C . PRO A 1 168 ? 3.220 6.238 -18.953 1.00 75.12 168 PRO A C 1
ATOM 1302 O O . PRO A 1 168 ? 3.162 5.215 -18.256 1.00 75.12 168 PRO A O 1
ATOM 1305 N N . PRO A 1 169 ? 4.242 7.112 -18.858 1.00 79.62 169 PRO A N 1
ATOM 1306 C CA . PRO A 1 169 ? 5.321 6.952 -17.891 1.00 79.62 169 PRO A CA 1
ATOM 1307 C C . PRO A 1 169 ? 4.773 6.969 -16.462 1.00 79.62 169 PRO A C 1
ATOM 1309 O O . PRO A 1 169 ? 3.703 7.513 -16.191 1.00 79.62 169 PRO A O 1
ATOM 1312 N N . GLU A 1 170 ? 5.525 6.381 -15.532 1.00 82.75 170 GLU A N 1
ATOM 1313 C CA . GLU A 1 170 ? 5.130 6.402 -14.126 1.00 82.75 170 GLU A CA 1
ATOM 1314 C C . GLU A 1 170 ? 5.144 7.847 -13.599 1.00 82.75 170 GLU A C 1
ATOM 1316 O O . GLU A 1 170 ? 6.170 8.519 -13.749 1.00 82.75 170 GLU A O 1
ATOM 1321 N N . PRO A 1 171 ? 4.062 8.335 -12.959 1.00 85.19 171 PRO A N 1
ATOM 1322 C CA . PRO A 1 171 ? 4.077 9.639 -12.314 1.00 85.19 171 PRO A CA 1
ATOM 1323 C C . PRO A 1 171 ? 5.213 9.730 -11.284 1.00 85.19 171 PRO A C 1
ATOM 1325 O O . PRO A 1 171 ? 5.432 8.770 -10.530 1.00 85.19 171 PRO A O 1
ATOM 1328 N N . PRO A 1 172 ? 5.927 10.867 -11.202 1.00 89.25 172 PRO A N 1
ATOM 1329 C CA . PRO A 1 172 ? 7.014 11.032 -10.245 1.00 89.25 172 PRO A CA 1
ATOM 1330 C C . PRO A 1 172 ? 6.516 10.852 -8.797 1.00 89.25 172 PRO A C 1
ATOM 1332 O O . PRO A 1 172 ? 5.333 11.069 -8.524 1.00 89.25 172 PRO A O 1
ATOM 1335 N N . PRO A 1 173 ? 7.391 10.469 -7.849 1.00 90.56 173 PRO A N 1
ATOM 1336 C CA . PRO A 1 173 ? 7.024 10.365 -6.437 1.00 90.56 173 PRO A CA 1
ATOM 1337 C C . PRO A 1 173 ? 6.528 11.709 -5.890 1.00 90.56 173 PRO A C 1
ATOM 1339 O O . PRO A 1 173 ? 7.226 12.722 -6.028 1.00 90.56 173 PRO A O 1
ATOM 1342 N N . SER A 1 174 ? 5.353 11.732 -5.254 1.00 90.19 174 SER A N 1
ATOM 1343 C CA . SER A 1 174 ? 4.862 12.928 -4.559 1.00 90.19 174 SER A CA 1
ATOM 1344 C C . SER A 1 174 ? 5.740 13.242 -3.338 1.00 90.19 174 SER A C 1
ATOM 1346 O O . SER A 1 174 ? 6.407 12.336 -2.836 1.00 90.19 174 SER A O 1
ATOM 1348 N N . PRO A 1 175 ? 5.753 14.484 -2.814 1.00 91.19 175 PRO A N 1
ATOM 1349 C CA . PRO A 1 175 ? 6.552 14.833 -1.634 1.00 91.19 175 PRO A CA 1
ATOM 1350 C C . PRO A 1 175 ? 6.333 13.866 -0.460 1.00 91.19 175 PRO A C 1
ATOM 1352 O O . PRO A 1 175 ? 7.301 13.316 0.053 1.00 91.19 175 PRO A O 1
ATOM 1355 N N . GLU A 1 176 ? 5.067 13.544 -0.166 1.00 90.62 176 GLU A N 1
ATOM 1356 C CA . GLU A 1 176 ? 4.659 12.580 0.870 1.00 90.62 176 GLU A CA 1
ATOM 1357 C C . GLU A 1 176 ? 5.241 11.161 0.663 1.00 90.62 176 GLU A C 1
ATOM 1359 O O . GLU A 1 176 ? 5.440 10.429 1.623 1.00 90.62 176 GLU A O 1
ATOM 1364 N N . GLU A 1 177 ? 5.513 10.739 -0.580 1.00 92.75 177 GLU A N 1
ATOM 1365 C CA . GLU A 1 177 ? 6.093 9.415 -0.873 1.00 92.75 177 GLU A CA 1
ATOM 1366 C C . GLU A 1 177 ? 7.614 9.412 -0.699 1.00 92.75 177 GLU A C 1
ATOM 1368 O O . GLU A 1 177 ? 8.191 8.392 -0.321 1.00 92.75 177 GLU A O 1
ATOM 1373 N N . LYS A 1 178 ? 8.271 10.550 -0.964 1.00 93.69 178 LYS A N 1
ATOM 1374 C CA . LYS A 1 178 ? 9.730 10.688 -0.862 1.00 93.69 178 LYS A CA 1
ATOM 1375 C C . LYS A 1 178 ? 10.230 10.529 0.573 1.00 93.69 178 LYS A C 1
ATOM 1377 O O . LYS A 1 178 ? 11.330 10.023 0.744 1.00 93.69 178 LYS A O 1
ATOM 1382 N N . GLU A 1 179 ? 9.416 10.871 1.574 1.00 93.75 179 GLU A N 1
ATOM 1383 C CA . GLU A 1 179 ? 9.708 10.648 3.003 1.00 93.75 179 GLU A CA 1
ATOM 1384 C C . GLU A 1 179 ? 9.985 9.175 3.364 1.00 93.75 179 GLU A C 1
ATOM 1386 O O . GLU A 1 179 ? 10.640 8.905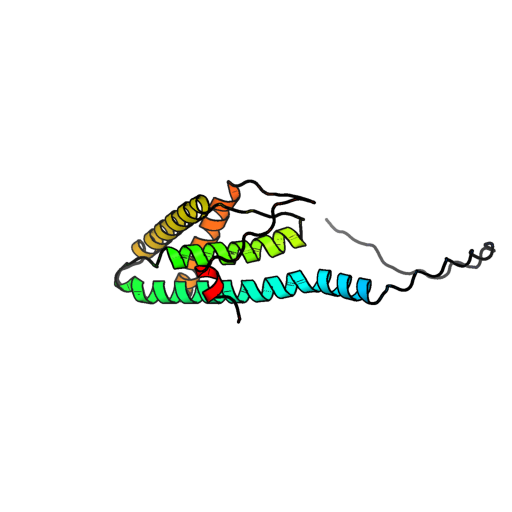 4.367 1.00 93.75 179 GLU A O 1
ATOM 1391 N N . TYR A 1 180 ? 9.481 8.223 2.570 1.00 93.00 180 TYR A N 1
ATOM 1392 C CA . TYR A 1 180 ? 9.587 6.781 2.834 1.00 93.00 180 TYR A CA 1
ATOM 1393 C C . TYR A 1 180 ? 10.584 6.076 1.914 1.00 93.00 180 TYR A C 1
ATOM 1395 O O . TYR A 1 180 ? 10.830 4.880 2.073 1.00 93.00 180 TYR A O 1
ATOM 1403 N N . LEU A 1 181 ? 11.143 6.786 0.933 1.00 89.12 181 LEU A N 1
ATOM 1404 C CA . LEU A 1 181 ? 12.167 6.229 0.062 1.00 89.12 181 LEU A CA 1
ATOM 1405 C C . LEU A 1 181 ? 13.506 6.160 0.811 1.00 89.12 181 LEU A C 1
ATOM 1407 O O . LEU A 1 181 ? 13.841 7.108 1.521 1.00 89.12 181 LEU A O 1
ATOM 1411 N N . PRO A 1 182 ? 14.306 5.091 0.630 1.00 78.25 182 PRO A N 1
ATOM 1412 C CA . PRO A 1 182 ? 15.695 5.119 1.065 1.00 78.25 182 PRO A CA 1
ATOM 1413 C C . PRO A 1 182 ? 16.427 6.269 0.355 1.00 78.25 182 PRO A C 1
ATOM 1415 O O . PRO A 1 182 ? 16.201 6.500 -0.846 1.00 78.25 182 PRO A O 1
ATOM 1418 N N . GLY A 1 183 ? 17.234 6.989 1.140 1.00 67.50 183 GLY A N 1
ATOM 1419 C CA . GLY A 1 183 ? 18.099 8.089 0.700 1.00 67.50 183 GLY A CA 1
ATOM 1420 C C . GLY A 1 183 ? 19.342 7.617 -0.040 1.00 67.50 183 GLY A C 1
ATOM 1421 O O . GLY A 1 183 ? 19.704 6.431 0.121 1.00 67.50 183 GLY A O 1
#

Sequence (183 aa):
MTAPALLAALLFAGPAAAAPPEPAAPQAAITRAEAEAIARALTAPAVYVARWGQAAVMAKVRLLRQLRERFPRRETPDAALVRVCLRLTLRLNNTWLEAMAGKRVYPGQEDFDRFTAAGLAALKKYTDGLDREHLWGPVDDRAAQDILDRELKRGLNRLPVYRGRGYPPEPPPSPEEKEYLPG

Radius of gyration: 25.33 Å; chains: 1; bounding box: 47×58×72 Å

pLDDT: mean 83.79, std 17.05, range [31.83, 97.81]

Secondary structure (DSSP, 8-state):
-----------------PPPPP-PPPPPPPPHHHHHHHHHHHHHHHHHHHHHHHHHHHHHHHHHHHHHHHGGGTPPPPHHHHHHHHHHHHHHHHHHHHHHHSEE----HHHHHHHHHHHHHHHHHHHHTS-TTPPP-HHHHHHHHHHHHHHHHHHHTTS--EESTTPPPPPPPPHHHHTTS--

Foldseek 3Di:
DDDDDDDDDDDDDDDDPDDDPDPPPPDPDQDPVNVVVVVCVVCVLVVQLVQLVQLLVVLLVVLLVQCLVCLLVLDFDDLLSLLLNLVSVQSNVQSCCCVPPQKHFDDDPVLSSVLSVQLRVQLSVVSVPDDSPDRDDPVNSVVSVVSSVVSSVVSRVPTDMDHDDDDDDDDDDDPSSVVRGDD

=== Feature glossary ===
The record interleaves many kinds of information about one protein. Here is each kind framed as the question it answers.

Q: Are the domains correctly placed relative to each other?
A: Predicted aligned error is AlphaFold's pairwise confidence. Unlike pLDDT (per-residue), PAE is per-residue-pair and captures whether two parts of the structure are correctly placed relative to each other. Units are ångströms of expected positional error.

Q: Which residues are in helices, strands, or loops?
A: Eight-state secondary structure (DSSP): H is the canonical α-helix, G the tighter 3₁₀-helix, I the wider π-helix; E/B are β-structure, T and S are turns and bends, and '-' is everything else. DSSP derives these from the pattern of main-chain N–H···O=C hydrogen bonds, not from the sequence.

Q: What if only a Cα trace is available?
A: P-SEA three-state annotation labels each residue as helix, strand, or coil based purely on the geometry of the Cα trace. It serves as a fallback when the full backbone (and thus DSSP) is unavailable.

Q: What are the backbone torsion angles?
A: φ (phi) and ψ (psi) are the two rotatable backbone dihedrals per residue: φ is the C(i-1)–N–Cα–C torsion, ψ is the N–Cα–C–N(i+1) torsion, both in degrees on (−180°, 180°]. α-helical residues cluster near (−60°, −45°); β-strand residues near (−120°, +130°). A Ramachandran plot is simply a scatter of (φ, ψ) for every residue.

Q: What known structures does this most resemble?
A: Structural nearest neighbors (via Foldseek easy-search vs the PDB). Reported per hit: target PDB id, E-value, and alignment TM-score. A TM-score above ~0.5 is the conventional threshold for 'same fold'.

Q: What family and function is it annotated with?
A: Database cross-references. InterPro integrates a dozen domain/family signature databases into unified entries with residue-range hits. GO terms attach function/process/location labels with evidence codes. CATH codes position the fold in a four-level structural taxonomy. Organism is the NCBI-taxonomy species name.

Q: Which residues are buried vs exposed?
A: Solvent accessibility: the surface area of each residue that a 1.4 Å water probe can touch, in Å². When only backbone atoms are present the absolute values are lower than full-atom SASA (side chains contribute most of the area) and are flagged as backbone-only.

Q: What do the diagnostic plots show?
A: Three diagnostic plots accompany the record. The Cα contact map visualizes the tertiary structure as a 2D adjacency matrix (8 Å cutoff, sequence-local contacts suppressed). The Ramachandran plot shows the distribution of backbone (φ, ψ) torsions, with points in the α and β basins reflecting secondary structure content. The PAE plot shows AlphaFold's inter-residue confidence as a color matrix.

Q: What is the amino-acid chain?
A: The amino-acid sequence is the protein's primary structure: the linear order of residues from the N-terminus to the C-terminus, written in one-letter code. Everything else here — the 3D coordinates, the secondary structure, the domain annotations — is ultimately a consequence of this string.

Q: What do the rendered images show?
A: The six renders are orthographic views along the three Cartesian axes in both directions. Representation (cartoon, sticks, or surface) and color scheme (sequence-rainbow or by-chain) vary across proteins so the training set covers all the common visualization conventions.

Q: Where is each backbone atom in 3D?
A: The mmCIF table is the protein's shape written out atom by atom. For each backbone N, Cα, C, and carbonyl O, it records an (x, y, z) coordinate triple in Å plus the residue type, chain letter, and residue number.

Q: How mobile is each atom in the crystal?
A: For experimental (PDB) structures, the B-factor (temperature factor) quantifies the positional spread of each atom in the crystal — a combination of thermal vibration and static disorder — in units of Å². High B-factors mark flexible loops or poorly resolved regions; low B-factors mark the rigid, well-ordered core.

Q: How big and how compact is the whole molecule?
A: Three whole-structure scalars: the radius of gyration (RMS distance of Cα from centroid, in Å), the count of Cα–Cα contacts (pairs closer than 8 Å and separated by more than four residues in sequence — i.e. tertiary, not local, contacts), and the bounding-box dimensions. Together they distinguish compact globular folds from extended fibres or disordered chains.

Q: What does the local fold look like, residue by residue?
A: A 3Di character summarizes, for each residue, the relative orientation of the Cα frame of its nearest spatial neighbor. Because it encodes fold topology rather than chemistry, 3Di alignments detect remote structural similarity that sequence alignment misses.

Q: How confident is the AlphaFold model at each residue?
A: For AlphaFold models, the B-factor field carries pLDDT — the model's own estimate of local accuracy on a 0–100 scale. Regions with pLDDT<50 should be treated as essentially unmodeled; they often correspond to intrinsically disordered segments.